Protein AF-A0A947BDN5-F1 (afdb_monomer_lite)

pLDDT: mean 90.93, std 9.56, range [41.34, 98.69]

Sequence (337 aa):
NVIVSQFQLAMLRLHNRVYGQLMGQDPDDATAVFAIDRDKFREAQRIVRWFYQWVVWNDFVKRLVKDAIWNDVLVKEDGQLVYRGRFYNWTYQPFIPVEFAVSAYRFGHSLIRPGYQVNLNTDAGLGFGVELPIFDPAAAGNQDLSGFRFFPSRHTVQWDWFFKMASSIEGTFPQPARRIDPKLSSAVQSIPEGPNAPNPLAVLNLLRSWRMEMPRGSDVAIAMGFAPLSIGDAHEDILWHYILKEASQMPAANAGRMLGNVGGTIVAEVFGGLLAGDPLGYVRNAADWSPGDEPVINALLPDGPENDSWEVADLIRASGAPVDNNDVERTIANGKN

Structure (mmCIF, N/CA/C/O backbone):
data_AF-A0A947BDN5-F1
#
_entry.id   AF-A0A947BDN5-F1
#
loop_
_atom_site.group_PDB
_atom_site.id
_atom_site.type_symbol
_atom_site.label_atom_id
_atom_site.label_alt_id
_atom_site.label_comp_id
_atom_site.label_asym_id
_atom_site.label_entity_id
_atom_site.label_seq_id
_atom_site.pdbx_PDB_ins_code
_atom_site.Cartn_x
_atom_site.Cartn_y
_atom_site.Cartn_z
_atom_site.occupancy
_atom_site.B_iso_or_equiv
_atom_site.auth_seq_id
_atom_site.auth_comp_id
_atom_site.auth_asym_id
_atom_site.auth_atom_id
_atom_site.pdbx_PDB_model_num
ATOM 1 N N . ASN A 1 1 ? 9.111 9.506 6.614 1.00 85.50 1 ASN A N 1
ATOM 2 C CA . ASN A 1 1 ? 8.352 10.736 6.295 1.00 85.50 1 ASN A CA 1
ATOM 3 C C . ASN A 1 1 ? 7.077 10.735 7.129 1.00 85.50 1 ASN A C 1
ATOM 5 O O . ASN A 1 1 ? 6.688 9.672 7.606 1.00 85.50 1 ASN A O 1
ATOM 9 N N . VAL A 1 2 ? 6.458 11.899 7.306 1.00 89.12 2 VAL A N 1
ATOM 10 C CA . VAL A 1 2 ? 5.272 12.091 8.155 1.00 89.12 2 VAL A CA 1
ATOM 11 C C . VAL A 1 2 ? 4.092 11.191 7.771 1.00 89.12 2 VAL A C 1
ATOM 13 O O . VAL A 1 2 ? 3.473 10.601 8.653 1.00 89.12 2 VAL A O 1
ATOM 16 N N . ILE A 1 3 ? 3.795 11.063 6.476 1.00 92.38 3 ILE A N 1
ATOM 17 C CA . ILE A 1 3 ? 2.621 10.324 5.984 1.00 92.38 3 ILE A CA 1
ATOM 18 C C . ILE A 1 3 ? 2.702 8.853 6.414 1.00 92.38 3 ILE A C 1
ATOM 20 O O . ILE A 1 3 ? 1.748 8.300 6.954 1.00 92.38 3 ILE A O 1
ATOM 24 N N . VAL A 1 4 ? 3.878 8.235 6.261 1.00 92.94 4 VAL A N 1
ATOM 25 C CA . VAL A 1 4 ? 4.112 6.850 6.700 1.00 92.94 4 VAL A CA 1
ATOM 26 C C . VAL A 1 4 ? 3.991 6.720 8.219 1.00 92.94 4 VAL A C 1
ATOM 28 O O . VAL A 1 4 ? 3.377 5.771 8.697 1.00 92.94 4 VAL A O 1
ATOM 31 N N . SER A 1 5 ? 4.538 7.666 8.989 1.00 91.81 5 SER A N 1
ATOM 32 C CA . SER A 1 5 ? 4.422 7.652 10.454 1.00 91.81 5 SER A CA 1
ATOM 33 C C . SER A 1 5 ? 2.966 7.723 10.921 1.00 91.81 5 SER A C 1
ATOM 35 O O . SER A 1 5 ? 2.589 7.000 11.840 1.00 91.81 5 SER A O 1
ATOM 37 N N . GLN A 1 6 ? 2.129 8.530 10.267 1.00 93.00 6 GLN A N 1
ATOM 38 C CA . GLN A 1 6 ? 0.709 8.618 10.609 1.00 93.00 6 GLN A CA 1
ATOM 39 C C . GLN A 1 6 ? -0.094 7.401 10.163 1.00 93.00 6 GLN A C 1
ATOM 41 O O . GLN A 1 6 ? -1.008 6.995 10.875 1.00 93.00 6 GLN A O 1
ATOM 46 N N . PHE A 1 7 ? 0.275 6.756 9.053 1.00 96.06 7 PHE A N 1
ATOM 47 C CA . PHE A 1 7 ? -0.311 5.461 8.704 1.00 96.06 7 PHE A CA 1
ATOM 48 C C . PHE A 1 7 ? -0.014 4.409 9.786 1.00 96.06 7 PHE A C 1
ATOM 50 O O . PHE A 1 7 ? -0.896 3.660 10.194 1.00 96.06 7 PHE A O 1
ATOM 57 N N . GLN A 1 8 ? 1.214 4.382 10.320 1.00 95.56 8 GLN A N 1
ATOM 58 C CA . GLN A 1 8 ? 1.565 3.494 11.437 1.00 95.56 8 GLN A CA 1
ATOM 59 C C . GLN A 1 8 ? 0.769 3.823 12.709 1.00 95.56 8 GLN A C 1
ATOM 61 O O . GLN A 1 8 ? 0.302 2.912 13.390 1.00 95.56 8 GLN A O 1
ATOM 66 N N . LEU A 1 9 ? 0.556 5.110 13.008 1.00 93.94 9 LEU A N 1
ATOM 67 C CA . LEU A 1 9 ? -0.323 5.522 14.104 1.00 93.94 9 LEU A CA 1
ATOM 68 C C . LEU A 1 9 ? -1.761 5.028 13.889 1.00 93.94 9 LEU A C 1
ATOM 70 O O . LEU A 1 9 ? -2.359 4.506 14.826 1.00 93.94 9 LEU A O 1
ATOM 74 N N . ALA A 1 10 ? -2.298 5.126 12.670 1.00 96.38 10 ALA A N 1
ATOM 75 C CA . ALA A 1 10 ? -3.616 4.588 12.334 1.00 96.38 10 ALA A CA 1
ATOM 76 C C . ALA A 1 10 ? -3.689 3.071 12.592 1.00 96.38 10 ALA A C 1
ATOM 78 O O . ALA A 1 10 ? -4.623 2.609 13.238 1.00 96.38 10 ALA A O 1
ATOM 79 N N . MET A 1 11 ? -2.668 2.291 12.219 1.00 97.88 11 MET A N 1
ATOM 80 C CA . MET A 1 11 ? -2.632 0.851 12.525 1.00 97.88 11 MET A CA 1
ATOM 81 C C . MET A 1 11 ? -2.675 0.560 14.036 1.00 97.88 11 MET A C 1
ATOM 83 O O . MET A 1 11 ? -3.392 -0.340 14.478 1.00 97.88 11 MET A O 1
ATOM 87 N N . LEU A 1 12 ? -1.940 1.332 14.844 1.00 95.81 12 LEU A N 1
ATOM 88 C CA . LEU A 1 12 ? -1.954 1.199 16.306 1.00 95.81 12 LEU A CA 1
ATOM 89 C C . LEU A 1 12 ? -3.314 1.581 16.900 1.00 95.81 12 LEU A C 1
ATOM 91 O O . LEU A 1 12 ? -3.829 0.883 17.776 1.00 95.81 12 LEU A O 1
ATOM 95 N N . ARG A 1 13 ? -3.916 2.670 16.411 1.00 95.06 13 ARG A N 1
ATOM 96 C CA . ARG A 1 13 ? -5.249 3.105 16.838 1.00 95.06 13 ARG A CA 1
ATOM 97 C C . ARG A 1 13 ? -6.301 2.065 16.480 1.00 95.06 13 ARG A C 1
ATOM 99 O O . ARG A 1 13 ? -7.087 1.710 17.348 1.00 95.06 13 ARG A O 1
ATOM 106 N N . LEU A 1 14 ? -6.270 1.516 15.265 1.00 97.62 14 LEU A N 1
ATOM 107 C CA . LEU A 1 14 ? -7.176 0.450 14.843 1.00 97.62 14 LEU A CA 1
ATOM 108 C C . LEU A 1 14 ? -7.102 -0.752 15.784 1.00 97.62 14 LEU A C 1
ATOM 110 O O . LEU A 1 14 ? -8.134 -1.210 16.267 1.00 97.62 14 LEU A O 1
ATOM 114 N N . HIS A 1 15 ? -5.892 -1.213 16.108 1.00 97.25 15 HIS A N 1
ATOM 115 C CA . HIS A 1 15 ? -5.714 -2.293 17.074 1.00 97.25 15 HIS A CA 1
ATOM 116 C C . HIS A 1 15 ? -6.344 -1.968 18.432 1.00 97.25 15 HIS A C 1
ATOM 118 O O . HIS A 1 15 ? -7.092 -2.782 18.971 1.00 97.25 15 HIS A O 1
ATOM 124 N N . ASN A 1 16 ? -6.083 -0.778 18.974 1.00 94.56 16 ASN A N 1
ATOM 125 C CA . ASN A 1 16 ? -6.630 -0.379 20.270 1.00 94.56 16 ASN A CA 1
ATOM 126 C C . ASN A 1 16 ? -8.156 -0.252 20.249 1.00 94.56 16 ASN A C 1
ATOM 128 O O . ASN A 1 16 ? -8.801 -0.661 21.210 1.00 94.56 16 ASN A O 1
ATOM 132 N N . ARG A 1 17 ? -8.737 0.255 19.157 1.00 95.56 17 ARG A N 1
ATOM 133 C CA . ARG A 1 17 ? -10.191 0.366 18.999 1.00 95.56 17 ARG A CA 1
ATOM 134 C C . ARG A 1 17 ? -10.853 -1.007 18.901 1.00 95.56 17 ARG A C 1
ATOM 136 O O . ARG A 1 17 ? -11.821 -1.258 19.611 1.00 95.56 17 ARG A O 1
ATOM 143 N N . VAL A 1 18 ? -10.305 -1.914 18.089 1.00 97.31 18 VAL A N 1
ATOM 144 C CA . VAL A 1 18 ? -10.784 -3.305 17.989 1.00 97.31 18 VAL A CA 1
ATOM 145 C C . VAL A 1 18 ? -10.686 -4.004 19.346 1.00 97.31 18 VAL A C 1
ATOM 147 O O . VAL A 1 18 ? -11.638 -4.637 19.793 1.00 97.31 18 VAL A O 1
ATOM 150 N N . TYR A 1 19 ? -9.560 -3.849 20.043 1.00 96.06 19 TYR A N 1
ATOM 151 C CA . TYR A 1 19 ? -9.370 -4.427 21.369 1.00 96.06 19 TYR A CA 1
ATOM 152 C C . TYR A 1 19 ? -10.334 -3.834 22.413 1.00 96.06 19 TYR A C 1
ATOM 154 O O . TYR A 1 19 ? -10.922 -4.586 23.187 1.00 96.06 19 TYR A O 1
ATOM 162 N N . GLY A 1 20 ? -10.564 -2.517 22.401 1.00 94.12 20 GLY A N 1
ATOM 163 C CA . GLY A 1 20 ? -11.549 -1.844 23.255 1.00 94.12 20 GLY A CA 1
ATOM 164 C C . GLY A 1 20 ? -12.971 -2.370 23.034 1.00 94.12 20 GLY A C 1
ATOM 165 O O . GLY A 1 20 ? -13.644 -2.733 23.998 1.00 94.12 20 GLY A O 1
ATOM 166 N N . GLN A 1 21 ? -13.376 -2.538 21.771 1.00 94.81 21 GLN A N 1
ATOM 167 C CA . GLN A 1 21 ? -14.655 -3.155 21.402 1.00 94.81 21 GLN A CA 1
ATOM 168 C C . GLN A 1 21 ? -14.774 -4.594 21.931 1.00 94.81 21 GLN A C 1
ATOM 170 O O . GLN A 1 21 ? -15.771 -4.944 22.560 1.00 94.81 21 GLN A O 1
ATOM 175 N N . LEU A 1 22 ? -13.730 -5.422 21.785 1.00 95.94 22 LEU A N 1
ATOM 176 C CA . LEU A 1 22 ? -13.698 -6.778 22.361 1.00 95.94 22 LEU A CA 1
ATOM 177 C C . LEU A 1 22 ? -13.783 -6.770 23.899 1.00 95.94 22 LEU A C 1
ATOM 179 O O . LEU A 1 22 ? -14.291 -7.713 24.514 1.00 95.94 22 LEU A O 1
ATOM 183 N N . MET A 1 23 ? -13.294 -5.713 24.548 1.00 94.31 23 MET A N 1
ATOM 184 C CA . MET A 1 23 ? -13.419 -5.494 25.992 1.00 94.31 23 MET A CA 1
ATOM 185 C C . MET A 1 23 ? -14.792 -4.944 26.415 1.00 94.31 23 MET A C 1
ATOM 187 O O . MET A 1 23 ? -15.031 -4.808 27.616 1.00 94.31 23 MET A O 1
ATOM 191 N N . GLY A 1 24 ? -15.698 -4.670 25.471 1.00 91.75 24 GLY A N 1
ATOM 192 C CA . GLY A 1 24 ? -16.999 -4.052 25.736 1.00 91.75 24 GLY A CA 1
ATOM 193 C C . GLY A 1 24 ? -16.881 -2.600 26.203 1.00 91.75 24 GLY A C 1
ATOM 194 O O . GLY A 1 24 ? -17.717 -2.143 26.977 1.00 91.75 24 GLY A O 1
ATOM 195 N N . GLN A 1 25 ? -15.808 -1.917 25.804 1.00 89.94 25 GLN A N 1
ATOM 196 C CA . GLN A 1 25 ? -15.533 -0.523 26.140 1.00 89.94 25 GLN A CA 1
ATOM 197 C C . GLN A 1 25 ? -15.785 0.376 24.934 1.00 89.94 25 GLN A C 1
ATOM 199 O O . GLN A 1 25 ? -15.672 -0.064 23.788 1.00 89.94 25 GLN A O 1
ATOM 204 N N . ASP A 1 26 ? -16.067 1.649 25.202 1.00 86.81 26 ASP A N 1
ATOM 205 C CA . ASP A 1 26 ? -16.039 2.672 24.164 1.00 86.81 26 ASP A CA 1
ATOM 206 C C . ASP A 1 26 ? -14.586 2.838 23.666 1.00 86.81 26 ASP A C 1
ATOM 208 O O . ASP A 1 26 ? -13.704 3.192 24.454 1.00 86.81 26 ASP A O 1
ATOM 212 N N . PRO A 1 27 ? -14.297 2.564 22.379 1.00 83.31 27 PRO A N 1
ATOM 213 C CA . PRO A 1 27 ? -12.950 2.666 21.826 1.00 83.31 27 PRO A CA 1
ATOM 214 C C . PRO A 1 27 ? -12.399 4.102 21.790 1.00 83.31 27 PRO A C 1
ATOM 216 O O . PRO A 1 27 ? -11.199 4.275 21.562 1.00 83.31 27 PRO A O 1
ATOM 219 N N . ASP A 1 28 ? -13.244 5.119 21.985 1.00 81.19 28 ASP A N 1
ATOM 220 C CA . ASP A 1 28 ? -12.865 6.533 22.016 1.00 81.19 28 ASP A CA 1
ATOM 221 C C . ASP A 1 28 ? -12.749 7.119 23.436 1.00 81.19 28 ASP A C 1
ATOM 223 O O . ASP A 1 28 ? -12.242 8.240 23.599 1.00 81.19 28 ASP A O 1
ATOM 227 N N . ASP A 1 29 ? -13.126 6.356 24.469 1.00 83.44 29 ASP A N 1
ATOM 228 C CA . ASP A 1 29 ? -12.996 6.763 25.868 1.00 83.44 29 ASP A CA 1
ATOM 229 C C . ASP A 1 29 ? -11.537 6.664 26.345 1.00 83.44 29 ASP A C 1
ATOM 231 O O . ASP A 1 29 ? -11.015 5.604 26.694 1.00 83.44 29 ASP A O 1
ATOM 235 N N . ALA A 1 30 ? -10.868 7.817 26.407 1.00 76.25 30 ALA A N 1
ATOM 236 C CA . ALA A 1 30 ? -9.492 7.930 26.891 1.00 76.25 30 ALA A CA 1
ATOM 237 C C . ALA A 1 30 ? -9.339 7.677 28.404 1.00 76.25 30 ALA A C 1
ATOM 239 O O . ALA A 1 30 ? -8.212 7.588 28.892 1.00 76.25 30 ALA A O 1
ATOM 240 N N . THR A 1 31 ? -10.444 7.596 29.149 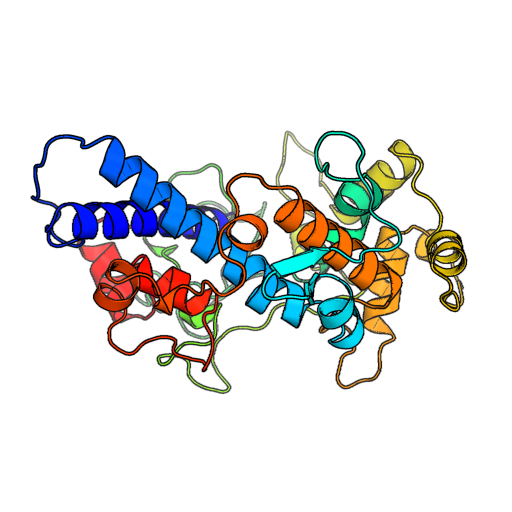1.00 80.94 31 THR A N 1
ATOM 241 C CA . THR A 1 31 ? -10.456 7.337 30.593 1.00 80.94 31 THR A CA 1
ATOM 242 C C . THR A 1 31 ? -10.698 5.870 30.931 1.00 80.94 31 THR A C 1
ATOM 244 O O . THR A 1 31 ? -10.557 5.490 32.095 1.00 80.94 31 THR A O 1
ATOM 247 N N . ALA A 1 32 ? -11.010 5.037 29.932 1.00 79.81 32 ALA A N 1
ATOM 248 C CA . ALA A 1 32 ? -11.270 3.622 30.125 1.00 79.81 32 ALA A CA 1
ATOM 249 C C . ALA A 1 32 ? -10.042 2.913 30.721 1.00 79.81 32 ALA A C 1
ATOM 251 O O . ALA A 1 32 ? -8.951 2.899 30.147 1.00 79.81 32 ALA A O 1
ATOM 252 N N . VAL A 1 33 ? -10.236 2.281 31.881 1.00 79.75 33 VAL A N 1
ATOM 253 C CA . VAL A 1 33 ? -9.222 1.458 32.546 1.00 79.75 33 VAL A CA 1
ATOM 254 C C . VAL A 1 33 ? -9.740 0.035 32.636 1.00 79.75 33 VAL A C 1
ATOM 256 O O . VAL A 1 33 ? -10.729 -0.245 33.309 1.00 79.75 33 VAL A O 1
ATOM 259 N N . PHE A 1 34 ? -9.037 -0.885 31.987 1.00 82.06 34 PHE A N 1
ATOM 260 C CA . PHE A 1 34 ? -9.335 -2.308 32.041 1.00 82.06 34 PHE A CA 1
ATOM 261 C C . PHE A 1 34 ? -8.040 -3.119 32.086 1.00 82.06 34 PHE A C 1
ATOM 263 O O . PHE A 1 34 ? -6.994 -2.700 31.586 1.00 82.06 34 PHE A O 1
ATOM 270 N N . ALA A 1 35 ? -8.098 -4.286 32.726 1.00 87.69 35 ALA A N 1
ATOM 271 C CA . ALA A 1 35 ? -6.961 -5.195 32.776 1.00 87.69 35 ALA A CA 1
ATOM 272 C C . ALA A 1 35 ? -6.662 -5.765 31.380 1.00 87.69 35 ALA A C 1
ATOM 274 O O . ALA A 1 35 ? -7.569 -5.959 30.571 1.00 87.69 35 ALA A O 1
ATOM 275 N N . ILE A 1 36 ? -5.387 -6.060 31.107 1.00 90.19 36 ILE A N 1
ATOM 276 C CA . ILE A 1 36 ? -4.999 -6.705 29.850 1.00 90.19 36 ILE A CA 1
ATOM 277 C C . ILE A 1 36 ? -5.546 -8.136 29.824 1.00 90.19 36 ILE A C 1
ATOM 279 O O . ILE A 1 36 ? -5.133 -8.980 30.620 1.00 90.19 36 ILE A O 1
ATOM 283 N N . ASP A 1 37 ? -6.417 -8.408 28.859 1.00 96.12 37 ASP A N 1
ATOM 284 C CA . ASP A 1 37 ? -6.885 -9.732 28.483 1.00 96.12 37 ASP A CA 1
ATOM 285 C C . ASP A 1 37 ? -6.072 -10.216 27.272 1.00 96.12 37 ASP A C 1
ATOM 287 O O . ASP A 1 37 ? -6.118 -9.646 26.178 1.00 96.12 37 ASP A O 1
ATOM 291 N N . ARG A 1 38 ? -5.276 -11.270 27.478 1.00 96.50 38 ARG A N 1
ATOM 292 C CA . ARG A 1 38 ? -4.358 -11.789 26.455 1.00 96.50 38 ARG A CA 1
ATOM 293 C C . ARG A 1 38 ? -5.080 -12.426 25.275 1.00 96.50 38 ARG A C 1
ATOM 295 O O . ARG A 1 38 ? -4.540 -12.385 24.169 1.00 96.50 38 ARG A O 1
ATOM 302 N N . ASP A 1 39 ? -6.246 -13.017 25.496 1.00 97.88 39 ASP A N 1
ATOM 303 C CA . ASP A 1 39 ? -6.972 -13.712 24.438 1.00 97.88 39 ASP A CA 1
ATOM 304 C C . ASP A 1 39 ? -7.660 -12.692 23.535 1.00 97.88 39 ASP A C 1
ATOM 306 O O . ASP A 1 39 ? -7.508 -12.749 22.316 1.00 97.88 39 ASP A O 1
ATOM 310 N N . LYS A 1 40 ? -8.266 -11.656 24.124 1.00 97.38 40 LYS A N 1
ATOM 311 C CA . LYS A 1 40 ? -8.815 -10.528 23.358 1.00 97.38 40 LYS A CA 1
ATOM 312 C C . LYS A 1 40 ? -7.740 -9.716 22.639 1.00 97.38 40 LYS A C 1
ATOM 314 O O . LYS A 1 40 ? -7.979 -9.243 21.533 1.00 97.38 40 LYS A O 1
ATOM 319 N N . PHE A 1 41 ? -6.543 -9.581 23.214 1.00 97.38 41 PHE A N 1
ATOM 320 C CA . PHE A 1 41 ? -5.420 -8.937 22.526 1.00 97.38 41 PHE A CA 1
ATOM 321 C C . PHE A 1 41 ? -4.995 -9.729 21.280 1.00 97.38 41 PHE A C 1
ATOM 323 O O . PHE A 1 41 ? -4.805 -9.158 20.208 1.00 97.38 41 PHE A O 1
ATOM 330 N N . ARG A 1 42 ? -4.861 -11.059 21.396 1.00 98.06 42 ARG A N 1
ATOM 331 C CA . ARG A 1 42 ? -4.535 -11.931 20.253 1.00 98.06 42 ARG A CA 1
ATOM 332 C C . ARG A 1 42 ? -5.621 -11.898 19.188 1.00 98.06 42 ARG A C 1
ATOM 334 O O . ARG A 1 42 ? -5.300 -11.912 18.003 1.00 98.06 42 ARG A O 1
ATOM 341 N N . GLU A 1 43 ? -6.876 -11.822 19.609 1.00 98.38 43 GLU A N 1
ATOM 342 C CA . GLU A 1 43 ? -8.001 -11.712 18.694 1.00 98.38 43 GLU A CA 1
ATOM 343 C C . GLU A 1 43 ? -8.006 -10.370 17.954 1.00 98.38 43 GLU A C 1
ATOM 345 O O . GLU A 1 43 ? -8.099 -10.347 16.729 1.00 98.38 43 GLU A O 1
ATOM 350 N N . ALA A 1 44 ? -7.761 -9.256 18.652 1.00 98.31 44 ALA A N 1
ATOM 351 C CA . ALA A 1 44 ? -7.556 -7.960 18.006 1.00 98.31 44 ALA A CA 1
ATOM 352 C C . ALA A 1 44 ? -6.398 -8.012 16.995 1.00 98.31 44 ALA A C 1
ATOM 354 O O . ALA A 1 44 ? -6.527 -7.530 15.869 1.00 98.31 44 ALA A O 1
ATOM 355 N N . GLN A 1 45 ? -5.284 -8.659 17.351 1.00 98.12 45 GLN A N 1
ATOM 356 C CA . GLN A 1 45 ? -4.158 -8.856 16.439 1.00 98.12 45 GLN A CA 1
ATOM 357 C C . GLN A 1 45 ? -4.544 -9.677 15.195 1.00 98.12 45 GLN A C 1
ATOM 359 O O . GLN A 1 45 ? -4.102 -9.332 14.096 1.00 98.12 45 GLN A O 1
ATOM 364 N N . ARG A 1 46 ? -5.341 -10.747 15.342 1.00 98.44 46 ARG A N 1
ATOM 365 C CA . ARG A 1 46 ? -5.846 -11.555 14.218 1.00 98.44 46 ARG A CA 1
ATOM 366 C C . ARG A 1 46 ? -6.684 -10.693 13.277 1.00 98.44 46 ARG A C 1
ATOM 368 O O . ARG A 1 46 ? -6.368 -10.626 12.093 1.00 98.44 46 ARG A O 1
ATOM 375 N N . ILE A 1 47 ? -7.687 -10.002 13.817 1.00 98.69 47 ILE A N 1
ATOM 376 C CA . ILE A 1 47 ? -8.635 -9.173 13.059 1.00 98.69 47 ILE A CA 1
ATOM 377 C C . ILE A 1 47 ? -7.902 -8.081 12.279 1.00 98.69 47 ILE A C 1
ATOM 379 O O . ILE A 1 47 ? -8.064 -7.957 11.067 1.00 98.69 47 ILE A O 1
ATOM 383 N N . VAL A 1 48 ? -7.025 -7.328 12.949 1.00 98.56 48 VAL A N 1
ATOM 384 C CA . VAL A 1 48 ? -6.264 -6.236 12.321 1.00 98.56 48 VAL A CA 1
ATOM 385 C C . VAL A 1 48 ? -5.320 -6.764 11.243 1.00 98.56 48 VAL A C 1
ATOM 387 O O . VAL A 1 48 ? -5.198 -6.154 10.180 1.00 98.56 48 VAL A O 1
ATOM 390 N N . ARG A 1 49 ? -4.657 -7.906 11.481 1.00 98.44 49 ARG A N 1
ATOM 391 C CA . ARG A 1 49 ? -3.795 -8.543 10.476 1.00 98.44 49 ARG A CA 1
ATOM 392 C C . ARG A 1 49 ? -4.599 -8.947 9.249 1.00 98.44 49 ARG A C 1
ATOM 394 O O . ARG A 1 49 ? -4.160 -8.664 8.141 1.00 98.44 49 ARG A O 1
ATOM 401 N N . TRP A 1 50 ? -5.738 -9.605 9.440 1.00 98.69 50 TRP A N 1
ATOM 402 C CA . TRP A 1 50 ? -6.567 -10.080 8.336 1.00 98.69 50 TRP A CA 1
ATOM 403 C C . TRP A 1 50 ? -7.150 -8.917 7.541 1.00 98.69 50 TRP A C 1
ATOM 405 O O . TRP A 1 50 ? -7.075 -8.942 6.317 1.00 98.69 50 TRP A O 1
ATOM 415 N N . PHE A 1 51 ? -7.598 -7.847 8.204 1.00 98.69 51 PHE A N 1
ATOM 416 C CA . PHE A 1 51 ? -8.054 -6.641 7.514 1.00 98.69 51 PHE A CA 1
ATOM 417 C C . PHE A 1 51 ? -6.917 -6.008 6.695 1.00 98.69 51 PHE A C 1
ATOM 419 O O . PHE A 1 51 ? -7.089 -5.722 5.512 1.00 98.69 51 PHE A O 1
ATOM 426 N N . TYR A 1 52 ? -5.713 -5.886 7.265 1.00 98.62 52 TYR A N 1
ATOM 427 C CA . TYR A 1 52 ? -4.550 -5.388 6.526 1.00 98.62 52 TYR A CA 1
ATOM 428 C C . TYR A 1 52 ? -4.190 -6.274 5.319 1.00 98.62 52 TYR A C 1
ATOM 430 O O . TYR A 1 52 ? -3.972 -5.777 4.218 1.00 98.62 52 TYR A O 1
ATOM 438 N N . GLN A 1 53 ? -4.163 -7.595 5.497 1.00 98.44 53 GLN A N 1
ATOM 439 C CA . GLN A 1 53 ? -3.903 -8.553 4.418 1.00 98.44 53 GLN A CA 1
ATOM 440 C C . GLN A 1 53 ? -4.971 -8.494 3.320 1.00 98.44 53 GLN A C 1
ATOM 442 O O . GLN A 1 53 ? -4.645 -8.591 2.135 1.00 98.44 53 GLN A O 1
ATOM 447 N N . TRP A 1 54 ? -6.235 -8.313 3.704 1.00 98.44 54 TRP A N 1
ATOM 448 C CA . TRP A 1 54 ? -7.347 -8.156 2.779 1.00 98.44 54 TRP A CA 1
ATOM 449 C C . TRP A 1 54 ? -7.174 -6.916 1.914 1.00 98.44 54 TRP A C 1
ATOM 451 O O . TRP A 1 54 ? -7.209 -7.045 0.693 1.00 98.44 54 TRP A O 1
ATOM 461 N N . VAL A 1 55 ? -6.922 -5.742 2.505 1.00 98.38 55 VAL A N 1
ATOM 462 C CA . VAL A 1 55 ? -6.730 -4.510 1.718 1.00 98.38 55 VAL A CA 1
ATOM 463 C C . VAL A 1 55 ? -5.445 -4.561 0.887 1.00 98.38 55 VAL A C 1
ATOM 465 O O . VAL A 1 55 ? -5.408 -4.043 -0.225 1.00 98.38 55 VAL A O 1
ATOM 468 N N . VAL A 1 56 ? -4.394 -5.252 1.344 1.00 98.44 56 VAL A N 1
ATOM 469 C CA . VAL A 1 56 ? -3.194 -5.474 0.521 1.00 98.44 56 VAL A CA 1
ATOM 470 C C . VAL A 1 56 ? -3.545 -6.225 -0.766 1.00 98.44 56 VAL A C 1
ATOM 472 O O . VAL A 1 56 ? -3.119 -5.811 -1.841 1.00 98.44 56 VAL A O 1
ATOM 475 N N . TRP A 1 57 ? -4.328 -7.302 -0.690 1.00 98.31 57 TRP A N 1
ATOM 476 C CA . TRP A 1 57 ? -4.647 -8.111 -1.869 1.00 98.31 57 TRP A CA 1
ATOM 477 C C . TRP A 1 57 ? -5.785 -7.542 -2.722 1.00 98.31 57 TRP A C 1
ATOM 479 O O . TRP A 1 57 ? -5.648 -7.415 -3.941 1.00 98.31 57 TRP A O 1
ATOM 489 N N . ASN A 1 58 ? -6.909 -7.221 -2.082 1.00 97.56 58 ASN A N 1
ATOM 490 C CA . ASN A 1 58 ? -8.176 -6.904 -2.738 1.00 97.56 58 ASN A CA 1
ATOM 491 C C . ASN A 1 58 ? -8.314 -5.427 -3.120 1.00 97.56 58 ASN A C 1
ATOM 493 O O . ASN A 1 58 ? -9.144 -5.112 -3.969 1.00 97.56 58 ASN A O 1
ATOM 497 N N . ASP A 1 59 ? -7.490 -4.546 -2.548 1.00 97.81 59 ASP A N 1
ATOM 498 C CA . ASP A 1 59 ? -7.467 -3.117 -2.869 1.00 97.81 59 ASP A CA 1
ATOM 499 C C . ASP A 1 59 ? -6.130 -2.728 -3.530 1.00 97.81 59 ASP A C 1
ATOM 501 O O . ASP A 1 59 ? -6.079 -2.414 -4.721 1.00 97.81 59 ASP A O 1
ATOM 505 N N . PHE A 1 60 ? -5.007 -2.846 -2.817 1.00 97.69 60 PHE A N 1
ATOM 506 C CA . PHE A 1 60 ? -3.704 -2.379 -3.303 1.00 97.69 60 PHE A CA 1
ATOM 507 C C . PHE A 1 60 ? -3.163 -3.173 -4.505 1.00 97.69 60 PHE A C 1
ATOM 509 O O . PHE A 1 60 ? -2.921 -2.589 -5.564 1.00 97.69 60 PHE A O 1
ATOM 516 N N . VAL A 1 61 ? -2.973 -4.493 -4.383 1.00 98.38 61 VAL A N 1
ATOM 517 C CA . VAL A 1 61 ? -2.432 -5.316 -5.483 1.00 98.38 61 VAL A CA 1
ATOM 518 C C . VAL A 1 61 ? -3.394 -5.325 -6.669 1.00 98.38 61 VAL A C 1
ATOM 520 O O . VAL A 1 61 ? -2.946 -5.150 -7.802 1.00 98.38 61 VAL A O 1
ATOM 523 N N . LYS A 1 62 ? -4.703 -5.447 -6.419 1.00 97.50 62 LYS A N 1
ATOM 524 C CA . LYS A 1 62 ? -5.739 -5.436 -7.461 1.00 97.50 62 LYS A CA 1
ATOM 525 C C . LYS A 1 62 ? -5.703 -4.174 -8.331 1.00 97.50 62 LYS A C 1
ATOM 527 O O . LYS A 1 62 ? -5.858 -4.272 -9.541 1.00 97.50 62 LYS A O 1
ATOM 532 N N . ARG A 1 63 ? -5.432 -2.996 -7.755 1.00 95.81 63 ARG A N 1
ATOM 533 C CA . ARG A 1 63 ? -5.263 -1.747 -8.530 1.00 95.81 63 ARG A CA 1
ATOM 534 C C . ARG A 1 63 ? -3.952 -1.674 -9.309 1.00 95.81 63 ARG A C 1
ATOM 536 O O . ARG A 1 63 ? -3.863 -0.935 -10.288 1.00 95.81 63 ARG A O 1
ATOM 543 N N . LEU A 1 64 ? -2.920 -2.378 -8.852 1.00 97.06 64 LEU A N 1
ATOM 544 C CA . LEU A 1 64 ? -1.568 -2.278 -9.397 1.00 97.06 64 LEU A CA 1
ATOM 545 C C . LEU A 1 64 ? -1.283 -3.229 -10.549 1.00 97.06 64 LEU A C 1
ATOM 547 O O . LEU A 1 64 ? -0.290 -3.020 -11.242 1.00 97.06 64 LEU A O 1
ATOM 551 N N . VAL A 1 65 ? -2.084 -4.269 -10.755 1.00 97.88 65 VAL A N 1
ATOM 552 C CA . VAL A 1 65 ? -1.819 -5.292 -11.774 1.00 97.88 65 VAL A CA 1
ATOM 553 C C . VAL A 1 65 ? -3.037 -5.497 -12.666 1.00 97.88 65 VAL A C 1
ATOM 555 O O . VAL A 1 65 ? -4.128 -5.019 -12.380 1.00 97.88 65 VAL A O 1
ATOM 558 N N . LYS A 1 66 ? -2.855 -6.200 -13.785 1.00 97.00 66 LYS A N 1
ATOM 559 C CA . LYS A 1 66 ? -3.970 -6.559 -14.669 1.00 97.00 66 LYS A CA 1
ATOM 560 C C . LYS A 1 66 ? -4.888 -7.565 -13.977 1.00 97.00 66 LYS A C 1
ATOM 562 O O . LYS A 1 66 ? -4.383 -8.521 -13.393 1.00 97.00 66 LYS A O 1
ATOM 567 N N . ASP A 1 67 ? -6.198 -7.438 -14.183 1.00 96.94 67 ASP A N 1
ATOM 568 C CA . ASP A 1 67 ? -7.194 -8.377 -13.642 1.00 96.94 67 ASP A CA 1
ATOM 569 C C . ASP A 1 67 ? -6.873 -9.836 -13.975 1.00 96.94 67 ASP A C 1
ATOM 571 O O . ASP A 1 67 ? -7.004 -10.701 -13.120 1.00 96.94 67 ASP A O 1
ATOM 575 N N . ALA A 1 68 ? -6.393 -10.119 -15.191 1.00 96.25 68 ALA A N 1
ATOM 576 C CA . ALA A 1 68 ? -5.984 -11.469 -15.581 1.00 96.25 68 ALA A CA 1
ATOM 577 C C . ALA A 1 68 ? -4.868 -12.031 -14.680 1.00 96.25 68 ALA A C 1
ATOM 579 O O . ALA A 1 68 ? -4.937 -13.179 -14.272 1.00 96.25 68 ALA A O 1
ATOM 580 N N . ILE A 1 69 ? -3.873 -11.212 -14.313 1.00 97.62 69 ILE A N 1
ATOM 581 C CA . ILE A 1 69 ? -2.797 -11.635 -13.404 1.00 97.62 69 ILE A CA 1
ATOM 582 C C . ILE A 1 69 ? -3.357 -11.828 -11.992 1.00 97.62 69 ILE A C 1
ATOM 584 O O . ILE A 1 69 ? -3.083 -12.840 -11.361 1.00 97.62 69 ILE A O 1
ATOM 588 N N . TRP A 1 70 ? -4.149 -10.875 -11.491 1.00 98.19 70 TRP A N 1
ATOM 589 C CA . TRP A 1 70 ? -4.719 -10.953 -10.142 1.00 98.19 70 TRP A CA 1
ATOM 590 C C . TRP A 1 70 ? -5.619 -12.188 -9.965 1.00 98.19 70 TRP A C 1
ATOM 592 O O . TRP A 1 70 ? -5.449 -12.929 -8.998 1.00 98.19 70 TRP A O 1
ATOM 602 N N . ASN A 1 71 ? -6.502 -12.446 -10.936 1.00 97.12 71 ASN A N 1
ATOM 603 C CA . ASN A 1 71 ? -7.408 -13.596 -10.947 1.00 97.12 71 ASN A CA 1
ATOM 604 C C . ASN A 1 71 ? -6.673 -14.938 -11.067 1.00 97.12 71 ASN A C 1
ATOM 606 O O . ASN A 1 71 ? -7.191 -15.934 -10.579 1.00 97.12 71 ASN A O 1
ATOM 610 N N . ASP A 1 72 ? -5.501 -14.983 -11.708 1.00 96.31 72 ASP A N 1
ATOM 611 C CA . ASP A 1 72 ? -4.748 -16.227 -11.906 1.00 96.31 72 ASP A CA 1
ATOM 612 C C . ASP A 1 72 ? -3.888 -16.609 -10.691 1.00 96.31 72 ASP A C 1
ATOM 614 O O . ASP A 1 72 ? -3.546 -17.778 -10.534 1.00 96.31 72 ASP A O 1
ATOM 618 N N . VAL A 1 73 ? -3.504 -15.652 -9.838 1.00 97.75 73 VAL A N 1
ATOM 619 C CA . VAL A 1 73 ? -2.528 -15.891 -8.758 1.00 97.75 73 VAL A CA 1
ATOM 620 C C . VAL A 1 73 ? -3.151 -16.520 -7.511 1.00 97.75 73 VAL A C 1
ATOM 622 O O . VAL A 1 73 ? -2.565 -17.449 -6.953 1.00 97.75 73 VAL A O 1
ATOM 625 N N . LEU A 1 74 ? -4.302 -16.020 -7.056 1.00 96.44 74 LEU A N 1
ATOM 626 C CA . LEU A 1 74 ? -5.065 -16.600 -5.947 1.00 96.44 74 LEU A CA 1
ATOM 627 C C . LEU A 1 74 ? -6.454 -16.980 -6.457 1.00 96.44 74 LEU A C 1
ATOM 629 O O . LEU A 1 74 ? -7.288 -16.113 -6.709 1.00 96.44 74 LEU A O 1
ATOM 633 N N . VAL A 1 75 ? -6.690 -18.283 -6.605 1.00 95.50 75 VAL A N 1
ATOM 634 C CA . VAL A 1 75 ? -7.913 -18.839 -7.196 1.00 95.50 75 VAL A CA 1
ATOM 635 C C . VAL A 1 75 ? -8.714 -19.564 -6.131 1.00 95.50 75 VAL A C 1
ATOM 637 O O . VAL A 1 75 ? -8.157 -20.291 -5.315 1.00 95.50 75 VAL A O 1
ATOM 640 N N . LYS A 1 76 ? -10.037 -19.400 -6.149 1.00 93.50 76 LYS A N 1
ATOM 641 C CA . LYS A 1 76 ? -10.921 -20.170 -5.276 1.00 93.50 76 LYS A CA 1
ATOM 642 C C . LYS A 1 76 ? -11.190 -21.557 -5.874 1.00 93.50 76 LYS A C 1
ATOM 644 O O . LYS A 1 76 ? -11.808 -21.662 -6.931 1.00 93.50 76 LYS A O 1
ATOM 649 N N . GLU A 1 77 ? -10.763 -22.608 -5.183 1.00 94.06 77 GLU A N 1
ATOM 650 C CA . GLU A 1 77 ? -10.947 -24.021 -5.543 1.00 94.06 77 GLU A CA 1
ATOM 651 C C . GLU A 1 77 ? -11.507 -24.779 -4.343 1.00 94.06 77 GLU A C 1
ATOM 65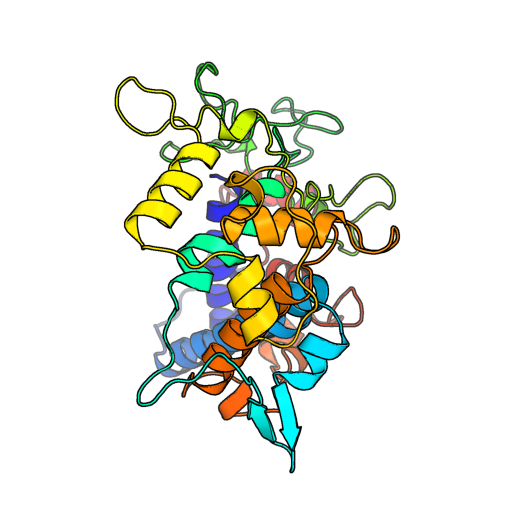3 O O . GLU A 1 77 ? -10.961 -24.682 -3.248 1.00 94.06 77 GLU A O 1
ATOM 658 N N . ASP A 1 78 ? -12.618 -25.498 -4.520 1.00 90.38 78 ASP A N 1
ATOM 659 C CA . ASP A 1 78 ? -13.272 -26.273 -3.452 1.00 90.38 78 ASP A CA 1
ATOM 660 C C . ASP A 1 78 ? -13.495 -25.482 -2.142 1.00 90.38 78 ASP A C 1
ATOM 662 O O . ASP A 1 78 ? -13.410 -26.011 -1.035 1.00 90.38 78 ASP A O 1
ATOM 666 N N . GLY A 1 79 ? -13.779 -24.179 -2.264 1.00 88.50 79 GLY A N 1
ATOM 667 C CA . GLY A 1 79 ? -13.997 -23.285 -1.121 1.00 88.50 79 GLY A CA 1
ATOM 668 C C . GLY A 1 79 ? -12.721 -22.774 -0.441 1.00 88.50 79 GLY A C 1
ATOM 669 O O . GLY A 1 79 ? -12.822 -22.109 0.583 1.00 88.50 79 GLY A O 1
ATOM 670 N N . GLN A 1 80 ? -11.538 -23.050 -0.991 1.00 91.88 80 GLN A N 1
ATOM 671 C CA . GLN A 1 80 ? -10.240 -22.598 -0.487 1.00 91.88 80 GLN A CA 1
ATOM 672 C C . GLN A 1 80 ? -9.569 -21.649 -1.481 1.00 91.88 80 GLN A C 1
ATOM 674 O O . GLN A 1 80 ? -9.713 -21.815 -2.689 1.00 91.88 80 GLN A O 1
ATOM 679 N N . LEU A 1 81 ? -8.807 -20.671 -0.990 1.00 94.75 81 LEU A N 1
ATOM 680 C CA . LEU A 1 81 ? -7.944 -19.853 -1.841 1.00 94.75 81 LEU A CA 1
ATOM 681 C C . LEU A 1 81 ? -6.617 -20.585 -2.060 1.00 94.75 81 LEU A C 1
ATOM 683 O O . LEU A 1 81 ? -5.838 -20.792 -1.130 1.00 94.75 81 LEU A O 1
ATOM 687 N N . VAL A 1 82 ? -6.365 -20.970 -3.304 1.00 95.69 82 VAL A N 1
ATOM 688 C CA . VAL A 1 82 ? -5.181 -21.706 -3.737 1.00 95.69 82 VAL A CA 1
ATOM 689 C C . VAL A 1 82 ? -4.259 -20.775 -4.509 1.00 95.69 82 VAL A C 1
ATOM 691 O O . VAL A 1 82 ? -4.672 -20.053 -5.417 1.00 95.69 82 VAL A O 1
ATOM 694 N N . TYR A 1 83 ? -2.980 -20.809 -4.145 1.00 97.19 83 TYR A N 1
ATOM 695 C CA . TYR A 1 83 ? -1.933 -20.097 -4.859 1.00 97.19 83 TYR A CA 1
ATOM 696 C C . TYR A 1 83 ? -1.520 -20.840 -6.129 1.00 97.19 83 TYR A C 1
ATOM 698 O O . TYR A 1 83 ? -1.124 -22.004 -6.068 1.00 97.19 83 TYR A O 1
ATOM 706 N N . ARG A 1 84 ? -1.578 -20.148 -7.269 1.00 96.19 84 ARG A N 1
ATOM 707 C CA . ARG A 1 84 ? -1.240 -20.671 -8.603 1.00 96.19 84 ARG A CA 1
ATOM 708 C C . ARG A 1 84 ? -0.148 -19.861 -9.311 1.00 96.19 84 ARG A C 1
ATOM 710 O O . ARG A 1 84 ? -0.083 -19.833 -10.541 1.00 96.19 84 ARG A O 1
ATOM 717 N N . GLY A 1 85 ? 0.722 -19.197 -8.551 1.00 94.44 85 GLY A N 1
ATOM 718 C CA . GLY A 1 85 ? 1.878 -18.527 -9.144 1.00 94.44 85 GLY A CA 1
ATOM 719 C C . GLY A 1 85 ? 2.797 -19.509 -9.871 1.00 94.44 85 GLY A C 1
ATOM 720 O O . GLY A 1 85 ? 2.938 -20.670 -9.484 1.00 94.44 85 GLY A O 1
ATOM 721 N N . ARG A 1 86 ? 3.391 -19.047 -10.971 1.00 95.81 86 ARG A N 1
ATOM 722 C CA . ARG A 1 86 ? 4.203 -19.874 -11.873 1.00 95.81 86 ARG A CA 1
ATOM 723 C C . ARG A 1 86 ? 5.695 -19.701 -11.632 1.00 95.81 86 ARG A C 1
ATOM 725 O O . ARG A 1 86 ? 6.462 -20.630 -11.875 1.00 95.81 86 ARG A O 1
ATOM 732 N N . PHE A 1 87 ? 6.108 -18.524 -11.175 1.00 96.75 87 PHE A N 1
ATOM 733 C CA . PHE A 1 87 ? 7.508 -18.115 -11.102 1.00 96.75 87 PHE A CA 1
ATOM 734 C C . PHE A 1 87 ? 7.996 -17.973 -9.662 1.00 96.75 87 PHE A C 1
ATOM 736 O O . PHE A 1 87 ? 9.153 -18.285 -9.379 1.00 96.75 87 PHE A O 1
ATOM 743 N N . TYR A 1 88 ? 7.133 -17.550 -8.739 1.00 97.44 88 TYR A N 1
ATOM 744 C CA . TYR A 1 88 ? 7.455 -17.515 -7.316 1.00 97.44 88 TYR A CA 1
ATOM 745 C C . TYR A 1 88 ? 7.052 -18.820 -6.623 1.00 97.44 88 TYR A C 1
ATOM 747 O O . TYR A 1 88 ? 5.884 -19.181 -6.563 1.00 97.44 88 TYR A O 1
ATOM 755 N N . ASN A 1 89 ? 8.039 -19.522 -6.069 1.00 95.12 89 ASN A N 1
ATOM 756 C CA . ASN A 1 89 ? 7.848 -20.772 -5.341 1.00 95.12 89 ASN A CA 1
ATOM 757 C C . ASN A 1 89 ? 8.739 -20.796 -4.096 1.00 95.12 89 ASN A C 1
ATOM 759 O O . ASN A 1 89 ? 9.838 -20.241 -4.099 1.00 95.12 89 ASN A O 1
ATOM 763 N N . TRP A 1 90 ? 8.295 -21.483 -3.044 1.00 95.25 90 TRP A N 1
ATOM 764 C CA . TRP A 1 90 ? 9.077 -21.700 -1.827 1.00 95.25 90 TRP A CA 1
ATOM 765 C C . TRP A 1 90 ? 8.964 -23.150 -1.351 1.00 95.25 90 TRP A C 1
ATOM 767 O O . TRP A 1 90 ? 7.937 -23.796 -1.529 1.00 95.25 90 TRP A O 1
ATOM 777 N N . THR A 1 91 ? 10.024 -23.661 -0.718 1.00 91.62 91 THR A N 1
ATOM 778 C CA . THR A 1 91 ? 10.046 -25.039 -0.189 1.00 91.62 91 THR A CA 1
ATOM 779 C C . THR A 1 91 ? 9.619 -25.113 1.275 1.00 91.62 91 THR A C 1
ATOM 781 O O . THR A 1 91 ? 8.899 -26.027 1.660 1.00 91.62 91 THR A O 1
ATOM 784 N N . TYR A 1 92 ? 10.080 -24.171 2.105 1.00 89.38 92 TYR A N 1
ATOM 785 C CA . TYR A 1 92 ? 9.890 -24.224 3.562 1.00 89.38 92 TYR A CA 1
ATOM 786 C C . TYR A 1 92 ? 8.985 -23.104 4.067 1.00 89.38 92 TYR A C 1
ATOM 788 O O . TYR A 1 92 ? 7.950 -23.359 4.672 1.00 89.38 92 TYR A O 1
ATOM 796 N N . GLN A 1 93 ? 9.373 -21.860 3.800 1.00 94.12 93 GLN A N 1
ATOM 797 C CA . GLN A 1 93 ? 8.627 -20.666 4.176 1.00 94.12 93 GLN A CA 1
ATOM 798 C C . GLN A 1 93 ? 8.687 -19.659 3.028 1.00 94.12 93 GLN A C 1
ATOM 800 O O . GLN A 1 93 ? 9.721 -19.596 2.348 1.00 94.12 93 GLN A O 1
ATOM 805 N N . PRO A 1 94 ? 7.616 -18.883 2.802 1.00 96.06 94 PRO A N 1
ATOM 806 C CA . PRO A 1 94 ? 7.646 -17.835 1.802 1.00 96.06 94 PRO A CA 1
ATOM 807 C C . PRO A 1 94 ? 8.696 -16.786 2.198 1.00 96.06 94 PRO A C 1
ATOM 809 O O . PRO A 1 94 ? 8.948 -16.521 3.375 1.00 96.06 94 PRO A O 1
ATOM 812 N N . PHE A 1 95 ? 9.353 -16.214 1.198 1.00 97.06 95 PHE A N 1
ATOM 813 C CA . PHE A 1 95 ? 10.446 -15.258 1.355 1.00 97.06 95 PHE A CA 1
ATOM 814 C C . PHE A 1 95 ? 10.277 -14.078 0.396 1.00 97.06 95 PHE A C 1
ATOM 816 O O . PHE A 1 95 ? 9.495 -14.138 -0.549 1.00 97.06 95 PHE A O 1
ATOM 823 N N . ILE A 1 96 ? 11.026 -13.002 0.611 1.00 97.69 96 ILE A N 1
ATOM 824 C CA . ILE A 1 96 ? 11.049 -11.871 -0.319 1.00 97.69 96 ILE A CA 1
ATOM 825 C C . ILE A 1 96 ? 12.189 -12.079 -1.330 1.00 97.69 96 ILE A C 1
ATOM 827 O O . ILE A 1 96 ? 13.351 -12.028 -0.917 1.00 97.69 96 ILE A O 1
ATOM 831 N N . PRO A 1 97 ? 11.906 -12.307 -2.629 1.00 97.00 97 PRO A N 1
ATOM 832 C CA . PRO A 1 97 ? 12.947 -12.485 -3.638 1.00 97.00 97 PRO A CA 1
ATOM 833 C C . PRO A 1 97 ? 13.618 -11.153 -3.998 1.00 97.00 97 PRO A C 1
ATOM 835 O O . PRO A 1 97 ? 13.050 -10.069 -3.810 1.00 97.00 97 PRO A O 1
ATOM 838 N N . VAL A 1 98 ? 14.840 -11.218 -4.531 1.00 96.81 98 VAL A N 1
ATOM 839 C CA . VAL A 1 98 ? 15.625 -10.017 -4.863 1.00 96.81 98 VAL A CA 1
ATOM 840 C C . VAL A 1 98 ? 15.002 -9.230 -6.017 1.00 96.81 98 VAL A C 1
ATOM 842 O O . VAL A 1 98 ? 14.963 -8.005 -5.956 1.00 96.81 98 VAL A O 1
ATOM 845 N N . GLU A 1 99 ? 14.399 -9.904 -6.995 1.00 97.69 99 GLU A N 1
ATOM 846 C CA . GLU A 1 99 ? 13.628 -9.321 -8.100 1.00 97.69 99 GLU A CA 1
ATOM 847 C C . GLU A 1 99 ? 12.501 -8.431 -7.591 1.00 97.69 99 GLU A C 1
ATOM 849 O O . GLU A 1 99 ? 12.271 -7.344 -8.123 1.00 97.69 99 GLU A O 1
ATOM 854 N N . PHE A 1 100 ? 11.849 -8.845 -6.507 1.00 98.19 100 PHE A N 1
ATOM 855 C CA . PHE A 1 100 ? 10.831 -8.046 -5.846 1.00 98.19 100 PHE A CA 1
ATOM 856 C C . PHE A 1 100 ? 11.448 -6.883 -5.060 1.00 98.19 100 PHE A C 1
ATOM 858 O O . PHE A 1 100 ? 11.110 -5.728 -5.312 1.00 98.19 100 PHE A O 1
ATOM 865 N N . ALA A 1 101 ? 12.375 -7.157 -4.134 1.00 96.19 101 ALA A N 1
ATOM 866 C CA . ALA A 1 101 ? 12.890 -6.153 -3.193 1.00 96.19 101 ALA A CA 1
ATOM 867 C C . ALA A 1 101 ? 13.781 -5.074 -3.837 1.00 96.19 101 ALA A C 1
ATOM 869 O O . ALA A 1 101 ? 13.854 -3.927 -3.374 1.00 96.19 101 ALA A O 1
ATOM 870 N N . VAL A 1 102 ? 14.528 -5.450 -4.873 1.00 95.19 102 VAL A N 1
ATOM 871 C CA . VAL A 1 102 ? 15.534 -4.601 -5.523 1.00 95.19 102 VAL A CA 1
ATOM 872 C C . VAL A 1 102 ? 14.976 -3.932 -6.769 1.00 95.19 102 VAL A C 1
ATOM 874 O O . VAL A 1 102 ? 15.412 -2.828 -7.093 1.00 95.19 102 VAL A O 1
ATOM 877 N N . SER A 1 103 ? 14.005 -4.551 -7.444 1.00 96.00 103 SER A N 1
ATOM 878 C CA . SER A 1 103 ? 13.489 -4.044 -8.714 1.00 96.00 103 SER A CA 1
ATOM 879 C C . SER A 1 103 ? 11.990 -3.791 -8.684 1.00 96.00 103 SER A C 1
ATOM 881 O O . SER A 1 103 ? 11.591 -2.631 -8.596 1.00 96.00 103 SER A O 1
ATOM 883 N N . ALA A 1 104 ? 11.155 -4.828 -8.732 1.00 97.56 104 ALA A N 1
ATOM 884 C CA . ALA A 1 104 ? 9.729 -4.664 -8.989 1.00 97.56 104 ALA A CA 1
ATOM 885 C C . ALA A 1 104 ? 9.057 -3.760 -7.953 1.00 97.56 104 ALA A C 1
ATOM 887 O O . ALA A 1 104 ? 8.501 -2.734 -8.323 1.00 97.56 104 ALA A O 1
ATOM 888 N N . TYR A 1 105 ? 9.213 -4.034 -6.657 1.00 97.38 105 TYR A N 1
ATOM 889 C CA . TYR A 1 105 ? 8.548 -3.276 -5.592 1.00 97.38 105 TYR A CA 1
ATOM 890 C C . TYR A 1 105 ? 9.135 -1.872 -5.351 1.00 97.38 105 TYR A C 1
ATOM 892 O O . TYR A 1 105 ? 8.652 -1.116 -4.510 1.00 97.38 105 TYR A O 1
ATOM 900 N N . ARG A 1 106 ? 10.153 -1.474 -6.128 1.00 95.94 106 ARG A N 1
ATOM 901 C CA . ARG A 1 106 ? 10.677 -0.100 -6.160 1.00 95.94 106 ARG A CA 1
ATOM 902 C C . ARG A 1 106 ? 9.995 0.783 -7.202 1.00 95.94 106 ARG A C 1
ATOM 904 O O . ARG A 1 106 ? 10.409 1.932 -7.370 1.00 95.94 106 ARG A O 1
ATOM 911 N N . PHE A 1 107 ? 8.943 0.296 -7.871 1.00 95.62 107 PHE A N 1
ATOM 912 C CA . PHE A 1 107 ? 8.090 1.140 -8.716 1.00 95.62 107 PHE A CA 1
ATOM 913 C C . PHE A 1 107 ? 7.534 2.339 -7.929 1.00 95.62 107 PHE A C 1
ATOM 915 O O . PHE A 1 107 ? 7.363 3.418 -8.485 1.00 95.62 107 PHE A O 1
ATOM 922 N N . GLY A 1 108 ? 7.327 2.188 -6.613 1.00 93.81 108 GLY A N 1
ATOM 923 C CA . GLY A 1 108 ? 6.799 3.241 -5.745 1.00 93.81 108 GLY A CA 1
ATOM 924 C C . GLY A 1 108 ? 7.620 4.534 -5.749 1.00 93.81 108 GLY A C 1
ATOM 925 O O . GLY A 1 108 ? 7.078 5.599 -5.475 1.00 93.81 108 GLY A O 1
ATOM 926 N N . HIS A 1 109 ? 8.901 4.485 -6.126 1.00 93.12 109 HIS A N 1
ATOM 927 C CA . HIS A 1 109 ? 9.728 5.685 -6.243 1.00 93.12 109 HIS A CA 1
ATOM 928 C C . HIS A 1 109 ? 9.260 6.646 -7.347 1.00 93.12 109 HIS A C 1
ATOM 930 O O . HIS A 1 109 ? 9.446 7.853 -7.200 1.00 93.12 109 HIS A O 1
ATOM 936 N N . SER A 1 110 ? 8.631 6.148 -8.418 1.00 94.94 110 SER A N 1
ATOM 937 C CA . SER A 1 110 ? 8.082 7.007 -9.478 1.00 94.94 110 SER A CA 1
ATOM 938 C C . SER A 1 110 ? 6.745 7.640 -9.090 1.00 94.94 110 SER A C 1
ATOM 940 O O . SER A 1 110 ? 6.372 8.666 -9.646 1.00 94.94 110 SER A O 1
ATOM 942 N N . LEU A 1 111 ? 6.040 7.068 -8.106 1.00 95.44 111 LEU A N 1
ATOM 943 C CA . LEU A 1 111 ? 4.746 7.559 -7.620 1.00 95.44 111 LEU A CA 1
ATOM 944 C C . LEU A 1 111 ? 4.867 8.819 -6.746 1.00 95.44 111 LEU A C 1
ATOM 946 O O . LEU A 1 111 ? 3.880 9.534 -6.545 1.00 95.44 111 LEU A O 1
ATOM 950 N N . ILE A 1 112 ? 6.066 9.092 -6.223 1.00 92.81 112 ILE A N 1
ATOM 951 C CA . ILE A 1 112 ? 6.325 10.163 -5.258 1.00 92.81 112 ILE A CA 1
ATOM 952 C C . ILE A 1 112 ? 6.096 11.539 -5.897 1.00 92.81 112 ILE A C 1
ATOM 954 O O . ILE A 1 112 ? 6.609 11.851 -6.973 1.00 92.81 112 ILE A O 1
ATOM 958 N N . ARG A 1 113 ? 5.353 12.400 -5.198 1.00 92.38 113 ARG A N 1
ATOM 959 C CA . ARG A 1 113 ? 5.165 13.813 -5.550 1.00 92.38 113 ARG A CA 1
ATOM 960 C C . ARG A 1 113 ? 6.248 14.675 -4.889 1.00 92.38 113 ARG A C 1
ATOM 962 O O . ARG A 1 113 ? 6.790 14.279 -3.861 1.00 92.38 113 ARG A O 1
ATOM 969 N N . PRO A 1 114 ? 6.581 15.849 -5.453 1.00 89.75 114 PRO A N 1
ATOM 970 C CA . PRO A 1 114 ? 7.491 16.784 -4.795 1.00 89.75 114 PRO A CA 1
ATOM 971 C C . PRO A 1 114 ? 6.911 17.363 -3.496 1.00 89.75 114 PRO A C 1
ATOM 973 O O . PRO A 1 114 ? 7.676 17.656 -2.583 1.00 89.75 114 PRO A O 1
ATOM 976 N N . GLY A 1 115 ? 5.584 17.461 -3.388 1.00 91.38 115 GLY A N 1
ATOM 977 C CA . GLY A 1 115 ? 4.877 17.892 -2.190 1.00 91.38 115 GLY A CA 1
ATOM 978 C C . GLY A 1 115 ? 3.458 17.326 -2.104 1.00 91.38 115 GLY A C 1
ATOM 979 O O . GLY A 1 115 ? 2.950 16.715 -3.054 1.00 91.38 115 GLY A O 1
ATOM 980 N N . TYR A 1 116 ? 2.858 17.477 -0.924 1.00 92.38 116 TYR A N 1
ATOM 981 C CA . TYR A 1 116 ? 1.541 16.949 -0.571 1.00 92.38 116 TYR A CA 1
ATOM 982 C C . TYR A 1 116 ? 0.760 17.988 0.238 1.00 92.38 116 TYR A C 1
ATOM 984 O O . TYR A 1 116 ? 1.320 18.637 1.121 1.00 92.38 116 TYR A O 1
ATOM 992 N N . GLN A 1 117 ? -0.535 18.117 -0.035 1.00 91.81 117 GLN A N 1
ATOM 993 C CA . GLN A 1 117 ? -1.466 18.806 0.854 1.00 91.81 117 GLN A CA 1
ATOM 994 C C . GLN A 1 117 ? -1.817 17.843 1.991 1.00 91.81 117 GLN A C 1
ATOM 996 O O . GLN A 1 117 ? -2.085 16.668 1.742 1.00 91.81 117 GLN A O 1
ATOM 1001 N N . VAL A 1 118 ? -1.732 18.313 3.238 1.00 90.19 118 VAL A N 1
ATOM 1002 C CA . VAL A 1 118 ? -1.880 17.440 4.417 1.00 90.19 118 VAL A CA 1
ATOM 1003 C C . VAL A 1 118 ? -3.148 17.692 5.220 1.00 90.19 118 VAL A C 1
ATOM 1005 O O . VAL A 1 118 ? -3.649 16.742 5.797 1.00 90.19 118 VAL A O 1
ATOM 1008 N N . ASN A 1 119 ? -3.659 18.924 5.277 1.00 88.88 119 ASN A N 1
ATOM 1009 C CA . ASN A 1 119 ? -4.934 19.289 5.907 1.00 88.88 119 ASN A CA 1
ATOM 1010 C C . ASN A 1 119 ? -5.315 20.738 5.536 1.00 88.88 119 ASN A C 1
ATOM 1012 O O . ASN A 1 119 ? -4.549 21.435 4.863 1.00 88.88 119 ASN A O 1
ATOM 1016 N N . LEU A 1 120 ? -6.479 21.189 6.012 1.00 85.31 120 LEU A N 1
ATOM 1017 C CA . LEU A 1 120 ? -7.032 22.530 5.787 1.00 85.31 120 LEU A CA 1
ATOM 1018 C C . LEU A 1 120 ? -6.780 23.546 6.919 1.00 85.31 120 LEU A C 1
ATOM 1020 O O . LEU A 1 120 ? -7.466 24.562 6.986 1.00 85.31 120 LEU A O 1
ATOM 1024 N N . ASN A 1 121 ? -5.788 23.337 7.790 1.00 81.31 121 ASN A N 1
ATOM 1025 C CA . ASN A 1 121 ? -5.528 24.243 8.911 1.00 81.31 121 ASN A CA 1
ATOM 1026 C C . ASN A 1 121 ? -4.931 25.591 8.446 1.00 81.31 121 ASN A C 1
ATOM 1028 O O . ASN A 1 121 ? -3.708 25.772 8.389 1.00 81.31 121 ASN A O 1
ATOM 1032 N N . THR A 1 122 ? -5.806 26.554 8.142 1.00 77.81 122 THR A N 1
ATOM 1033 C CA . THR A 1 122 ? -5.435 27.898 7.673 1.00 77.81 122 THR A CA 1
ATOM 1034 C C . THR A 1 122 ? -4.652 28.700 8.705 1.00 77.81 122 THR A C 1
ATOM 1036 O O . THR A 1 122 ? -3.781 29.482 8.323 1.00 77.81 122 THR A O 1
ATOM 1039 N N . ASP A 1 123 ? -4.879 28.465 9.999 1.00 74.62 123 ASP A N 1
ATOM 1040 C CA . ASP A 1 123 ? -4.138 29.128 11.082 1.00 74.62 123 ASP A CA 1
ATOM 1041 C C . ASP A 1 123 ? -2.658 28.720 11.091 1.00 74.62 123 ASP A C 1
ATOM 1043 O O . ASP A 1 123 ? -1.783 29.488 11.494 1.00 74.62 123 ASP A O 1
ATOM 1047 N N . ALA A 1 124 ? -2.358 27.518 10.592 1.00 74.44 124 ALA A N 1
ATOM 1048 C CA . ALA A 1 124 ? -1.003 27.022 10.391 1.00 74.44 124 ALA A CA 1
ATOM 1049 C C . ALA A 1 124 ? -0.426 27.341 8.997 1.00 74.44 124 ALA A C 1
ATOM 1051 O O . ALA A 1 124 ? 0.654 26.844 8.659 1.00 74.44 124 ALA A O 1
ATOM 1052 N N . GLY A 1 125 ? -1.126 28.149 8.193 1.00 77.12 125 GLY A N 1
ATOM 1053 C CA . GLY A 1 125 ? -0.739 28.488 6.823 1.00 77.12 125 GLY A CA 1
ATOM 1054 C C . GLY A 1 125 ? -0.921 27.344 5.823 1.00 77.12 125 GLY A C 1
ATOM 1055 O O . GLY A 1 125 ? -0.278 27.361 4.776 1.00 77.12 125 GLY A O 1
ATOM 1056 N N . LEU A 1 126 ? -1.750 26.347 6.145 1.00 84.12 126 LEU A N 1
ATOM 1057 C CA . LEU A 1 126 ? -2.121 25.249 5.249 1.00 84.12 126 LEU A CA 1
ATOM 1058 C C . LEU A 1 126 ? -3.469 25.536 4.579 1.00 84.12 126 LEU A C 1
ATOM 1060 O O . LEU A 1 126 ? -4.184 26.460 4.957 1.00 84.12 126 LEU A O 1
ATOM 1064 N N . GLY A 1 127 ? -3.815 24.764 3.554 1.00 76.81 127 GLY A N 1
ATOM 1065 C CA . GLY A 1 127 ? -5.066 24.943 2.826 1.00 76.81 127 GLY A CA 1
ATOM 1066 C C . GLY A 1 127 ? -5.000 24.424 1.397 1.00 76.81 127 GLY A C 1
ATOM 1067 O O . GLY A 1 127 ? -3.994 23.858 0.962 1.00 76.81 127 GLY A O 1
ATOM 1068 N N . PHE A 1 128 ? -6.078 24.661 0.648 1.00 82.75 128 PHE A N 1
ATOM 1069 C CA . PHE A 1 128 ? -6.140 24.317 -0.770 1.00 82.75 128 PHE A CA 1
ATOM 1070 C C . PHE A 1 128 ? -5.022 25.004 -1.563 1.00 82.75 128 PHE A C 1
ATOM 1072 O O . PHE A 1 128 ? -4.831 26.216 -1.495 1.00 82.75 128 PHE A O 1
ATOM 1079 N N . GLY A 1 129 ? -4.295 24.210 -2.343 1.00 83.94 129 GLY A N 1
ATOM 1080 C CA . GLY A 1 129 ? -3.163 24.648 -3.155 1.00 83.94 129 GLY A CA 1
ATOM 1081 C C . GLY A 1 129 ? -1.843 24.784 -2.391 1.00 83.94 129 GLY A C 1
ATOM 1082 O O . GLY A 1 129 ? -0.831 25.092 -3.020 1.00 83.94 129 GLY A O 1
ATOM 1083 N N . VAL A 1 130 ? -1.816 24.535 -1.077 1.00 87.44 130 VAL A N 1
ATOM 1084 C CA . VAL A 1 130 ? -0.595 24.632 -0.264 1.00 87.44 130 VAL A CA 1
ATOM 1085 C C . VAL A 1 130 ? 0.012 23.245 -0.057 1.00 87.44 130 VAL A C 1
ATOM 1087 O O . VAL A 1 130 ? -0.376 22.496 0.838 1.00 87.44 130 VAL A O 1
ATOM 1090 N N . GLU A 1 131 ? 0.988 22.894 -0.894 1.00 89.19 131 GLU A N 1
ATOM 1091 C CA . GLU A 1 131 ? 1.739 21.643 -0.759 1.00 89.19 131 GLU A CA 1
ATOM 1092 C C . GLU A 1 131 ? 2.936 21.807 0.186 1.00 89.19 131 GLU A C 1
ATOM 1094 O O . GLU A 1 131 ? 3.775 22.690 0.006 1.00 89.19 131 GLU A O 1
ATOM 1099 N N . LEU A 1 132 ? 3.063 20.895 1.151 1.00 88.81 132 LEU A N 1
ATOM 1100 C CA . LEU A 1 132 ? 4.291 20.729 1.919 1.00 88.81 132 LEU A CA 1
ATOM 1101 C C . LEU A 1 132 ? 5.264 19.836 1.139 1.00 88.81 132 LEU A C 1
ATOM 1103 O O . LEU A 1 132 ? 4.869 18.733 0.739 1.00 88.81 132 LEU A O 1
ATOM 1107 N N . PRO A 1 133 ? 6.524 20.257 0.928 1.00 89.25 133 PRO A N 1
ATOM 1108 C CA . PRO A 1 133 ? 7.528 19.426 0.273 1.00 89.25 133 PRO A CA 1
ATOM 1109 C C . PRO A 1 133 ? 7.697 18.077 0.979 1.00 89.25 133 PRO A C 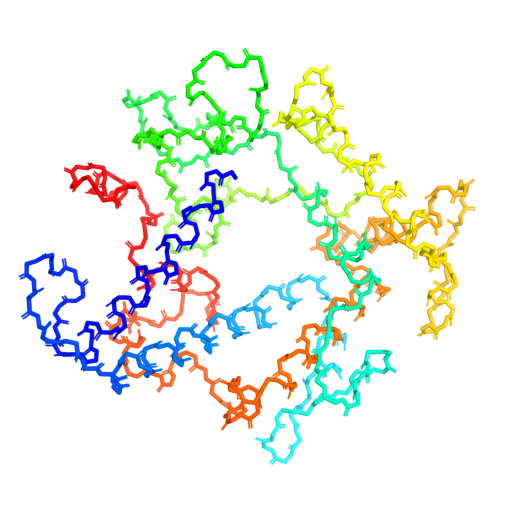1
ATOM 1111 O O . PRO A 1 133 ? 7.682 18.007 2.206 1.00 89.25 133 PRO A O 1
ATOM 1114 N N . ILE A 1 134 ? 7.889 16.986 0.230 1.00 88.25 134 ILE A N 1
ATOM 1115 C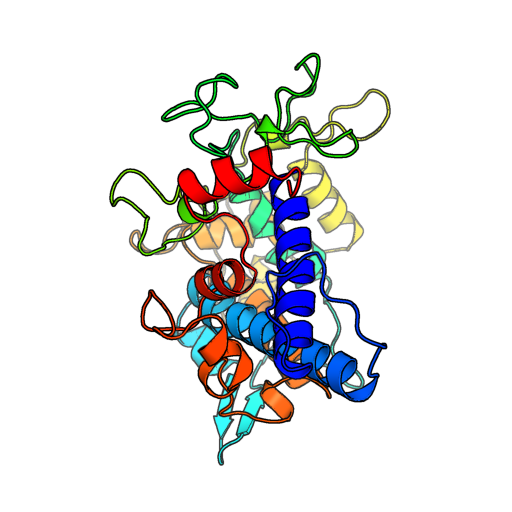 CA . ILE A 1 134 ? 8.138 15.667 0.841 1.00 88.25 134 ILE A CA 1
ATOM 1116 C C . ILE A 1 134 ? 9.508 15.612 1.528 1.00 88.25 134 ILE A C 1
ATOM 1118 O O . ILE A 1 134 ? 9.636 15.057 2.620 1.00 88.25 134 ILE A O 1
ATOM 1122 N N . PHE A 1 135 ? 10.503 16.220 0.882 1.00 83.94 135 PHE A N 1
ATOM 1123 C CA . PHE A 1 135 ? 11.868 16.388 1.353 1.00 83.94 135 PHE A CA 1
ATOM 1124 C C . PHE A 1 135 ? 12.359 17.754 0.886 1.00 83.94 135 PHE A C 1
ATOM 1126 O O . PHE A 1 135 ? 12.333 18.030 -0.315 1.00 83.94 135 PHE A O 1
ATOM 1133 N N . ASP A 1 136 ? 12.823 18.579 1.815 1.00 77.81 136 ASP A N 1
ATOM 1134 C CA . ASP A 1 136 ? 13.507 19.824 1.488 1.00 77.81 136 ASP A CA 1
ATOM 1135 C C . ASP A 1 136 ? 14.735 20.002 2.396 1.00 77.81 136 ASP A C 1
ATOM 1137 O O . ASP A 1 136 ? 14.594 20.365 3.564 1.00 77.81 136 ASP A O 1
ATOM 1141 N N . PRO A 1 137 ? 15.956 19.741 1.888 1.00 64.81 137 PRO A N 1
ATOM 1142 C CA . PRO A 1 137 ? 17.178 19.914 2.667 1.00 64.81 137 PRO A CA 1
ATOM 1143 C C . PRO A 1 137 ? 17.528 21.388 2.929 1.00 64.81 137 PRO A C 1
ATOM 1145 O O . PRO A 1 137 ? 18.357 21.659 3.795 1.00 64.81 137 PRO A O 1
ATOM 1148 N N . ALA A 1 138 ? 16.950 22.330 2.175 1.00 65.25 138 ALA A N 1
ATOM 1149 C CA . ALA A 1 138 ? 17.190 23.765 2.320 1.00 65.25 138 ALA A CA 1
ATOM 1150 C C . ALA A 1 138 ? 16.162 24.447 3.239 1.00 65.25 138 ALA A C 1
ATOM 1152 O O . ALA A 1 138 ? 16.399 25.570 3.693 1.00 65.25 138 ALA A O 1
ATOM 1153 N N . ALA A 1 139 ? 15.044 23.781 3.538 1.00 61.75 139 ALA A N 1
ATOM 1154 C CA . ALA A 1 139 ? 14.031 24.293 4.445 1.00 61.75 139 ALA A CA 1
ATOM 1155 C C . ALA A 1 139 ? 14.580 24.414 5.877 1.00 61.75 139 ALA A C 1
ATOM 1157 O O . ALA A 1 139 ? 14.874 23.429 6.557 1.00 61.75 139 ALA A O 1
ATOM 1158 N N . ALA A 1 140 ? 14.680 25.650 6.371 1.00 54.66 140 ALA A N 1
ATOM 1159 C CA . ALA A 1 140 ? 14.926 25.908 7.782 1.00 54.66 140 ALA A CA 1
ATOM 1160 C C . ALA A 1 140 ? 13.666 25.570 8.601 1.00 54.66 140 ALA A C 1
ATOM 1162 O O . ALA A 1 140 ? 12.597 26.149 8.406 1.00 54.66 140 ALA A O 1
ATOM 1163 N N . GLY A 1 141 ? 13.794 24.655 9.562 1.00 57.47 141 GLY A N 1
ATOM 1164 C CA . GLY A 1 141 ? 12.697 24.282 10.452 1.00 57.47 141 GLY A CA 1
ATOM 1165 C C . GLY A 1 141 ? 11.638 23.390 9.793 1.00 57.47 141 GLY A C 1
ATOM 1166 O O . GLY A 1 141 ? 11.812 22.883 8.696 1.00 57.47 141 GLY A O 1
ATOM 1167 N N . ASN A 1 142 ? 10.537 23.173 10.514 1.00 62.97 142 ASN A N 1
ATOM 1168 C CA . ASN A 1 142 ? 9.477 22.175 10.297 1.00 62.97 142 ASN A CA 1
ATOM 1169 C C . ASN A 1 142 ? 8.731 22.206 8.933 1.00 62.97 142 ASN A C 1
ATOM 1171 O O . ASN A 1 142 ? 7.590 21.779 8.876 1.00 62.97 142 ASN A O 1
ATOM 1175 N N . GLN A 1 143 ? 9.245 22.798 7.858 1.00 74.94 143 GLN A N 1
ATOM 1176 C CA . GLN A 1 143 ? 8.477 23.187 6.664 1.00 74.94 143 GLN A CA 1
ATOM 1177 C C . GLN A 1 143 ? 8.290 22.098 5.590 1.00 74.94 143 GLN A C 1
ATOM 1179 O O . GLN A 1 143 ? 7.552 22.340 4.643 1.00 74.94 143 GLN A O 1
ATOM 1184 N N . ASP A 1 144 ? 8.868 20.908 5.747 1.00 84.31 144 ASP A N 1
ATOM 1185 C CA . ASP A 1 144 ? 8.665 19.761 4.846 1.00 84.31 144 ASP A CA 1
ATOM 1186 C C . ASP A 1 144 ? 8.027 18.553 5.572 1.00 84.31 144 ASP A C 1
ATOM 1188 O O . ASP A 1 144 ? 7.614 18.644 6.727 1.00 84.31 144 ASP A O 1
ATOM 1192 N N . LEU A 1 145 ? 7.921 17.397 4.916 1.00 87.62 145 LEU A N 1
ATOM 1193 C CA . LEU A 1 145 ? 7.352 16.159 5.478 1.00 87.62 145 LEU A CA 1
ATOM 1194 C C . LEU A 1 145 ? 8.420 15.123 5.858 1.00 87.62 145 LEU A C 1
ATOM 1196 O O . LEU A 1 145 ? 8.115 13.934 6.056 1.00 87.62 145 LEU A O 1
ATOM 1200 N N . SER A 1 146 ? 9.676 15.557 5.982 1.00 83.75 146 SER A N 1
ATOM 1201 C CA . SER A 1 146 ? 10.767 14.712 6.459 1.00 83.75 146 SER A CA 1
ATOM 1202 C C . SER A 1 146 ? 10.549 14.255 7.912 1.00 83.75 146 SER A C 1
ATOM 1204 O O . SER A 1 146 ? 9.777 14.830 8.684 1.00 83.75 146 SER A O 1
ATOM 1206 N N . GLY A 1 147 ? 11.156 13.112 8.248 1.00 79.50 147 GLY A N 1
ATOM 1207 C CA . GLY A 1 147 ? 11.042 12.488 9.571 1.00 79.50 147 GLY A CA 1
ATOM 1208 C C . GLY A 1 147 ? 12.137 12.936 10.544 1.00 79.50 147 GLY A C 1
ATOM 1209 O O . GLY A 1 147 ? 12.767 13.968 10.352 1.00 79.50 147 GLY A O 1
ATOM 1210 N N . PHE A 1 148 ? 12.382 12.112 11.571 1.00 76.75 148 PHE A N 1
ATOM 1211 C CA . PHE A 1 148 ? 13.503 12.251 12.519 1.00 76.75 148 PHE A CA 1
ATOM 1212 C C . PHE A 1 148 ? 13.561 13.584 13.290 1.00 76.75 148 PHE A C 1
ATOM 1214 O O . PHE A 1 148 ? 14.629 14.047 13.681 1.00 76.75 148 PHE A O 1
ATOM 1221 N N . ARG A 1 149 ? 12.396 14.182 13.554 1.00 76.31 149 ARG A N 1
ATOM 1222 C CA . ARG A 1 149 ? 12.230 15.391 14.370 1.00 76.31 149 ARG A CA 1
ATOM 1223 C C . ARG A 1 149 ? 10.931 15.334 15.167 1.00 76.31 149 ARG A C 1
ATOM 1225 O O . ARG A 1 149 ? 10.090 14.472 14.913 1.00 76.31 149 ARG A O 1
ATOM 1232 N N . PHE A 1 150 ? 10.762 16.267 16.104 1.00 77.19 150 PHE A N 1
ATOM 1233 C CA . PHE A 1 150 ? 9.502 16.432 16.829 1.00 77.19 150 PHE A CA 1
ATOM 1234 C C . PHE A 1 150 ? 8.348 16.704 15.858 1.00 77.19 150 PHE A C 1
ATOM 1236 O O . PHE A 1 150 ? 8.505 17.500 14.931 1.00 77.19 150 PHE A O 1
ATOM 1243 N N . PHE A 1 151 ? 7.205 16.050 16.078 1.00 76.56 151 PHE A N 1
ATOM 1244 C CA . PHE A 1 151 ? 6.045 16.141 15.201 1.00 76.56 151 PHE A CA 1
ATOM 1245 C C . PHE A 1 151 ? 5.325 17.488 15.374 1.00 76.56 151 PHE A C 1
ATOM 1247 O O . PHE A 1 151 ? 4.751 17.751 16.431 1.00 76.56 151 PHE A O 1
ATOM 1254 N N . PRO A 1 152 ? 5.333 18.373 14.367 1.00 76.44 152 PRO A N 1
ATOM 1255 C CA . PRO A 1 152 ? 4.675 19.668 14.489 1.00 76.44 152 PRO A CA 1
ATOM 1256 C C . PRO A 1 152 ? 3.171 19.483 14.279 1.00 76.44 152 PRO A C 1
ATOM 1258 O O . PRO A 1 152 ? 2.783 18.903 13.268 1.00 76.44 152 PRO A O 1
ATOM 1261 N N . SER A 1 153 ? 2.338 20.017 15.176 1.00 70.12 153 SER A N 1
ATOM 1262 C CA . SER A 1 153 ? 0.869 19.841 15.181 1.00 70.12 153 SER A CA 1
ATOM 1263 C C . SER A 1 153 ? 0.187 20.120 13.838 1.00 70.12 153 SER A C 1
ATOM 1265 O O . SER A 1 153 ? -0.764 19.435 13.461 1.00 70.12 153 SER A O 1
ATOM 1267 N N . ARG A 1 154 ? 0.731 21.063 13.062 1.00 73.38 154 ARG A N 1
ATOM 1268 C CA . ARG A 1 154 ? 0.269 21.380 11.705 1.00 73.38 154 ARG A CA 1
ATOM 1269 C C . ARG A 1 154 ? 0.372 20.235 10.693 1.00 73.38 154 ARG A C 1
ATOM 1271 O O . ARG A 1 154 ? -0.251 20.315 9.648 1.00 73.38 154 ARG A O 1
ATOM 1278 N N . HIS A 1 155 ? 1.139 19.181 10.957 1.00 83.69 155 HIS A N 1
ATOM 1279 C CA . HIS A 1 155 ? 1.354 18.092 9.998 1.00 83.69 155 HIS A CA 1
ATOM 1280 C C . HIS A 1 155 ? 0.357 16.943 10.104 1.00 83.69 155 HIS A C 1
ATOM 1282 O O . HIS A 1 155 ? 0.539 15.946 9.410 1.00 83.69 155 HIS A O 1
ATOM 1288 N N . THR A 1 156 ? -0.665 17.050 10.955 1.00 89.00 156 THR A N 1
ATOM 1289 C CA . THR A 1 156 ? -1.748 16.056 11.054 1.00 89.00 156 THR A CA 1
ATOM 1290 C C . THR A 1 156 ? -2.329 15.781 9.663 1.00 89.00 156 THR A C 1
ATOM 1292 O O . THR A 1 156 ? -2.680 16.717 8.955 1.00 89.00 156 THR A O 1
ATOM 1295 N N . VAL A 1 157 ? -2.369 14.523 9.233 1.00 92.50 157 VAL A N 1
ATOM 1296 C CA . VAL A 1 157 ? -2.832 14.135 7.895 1.00 92.50 157 VAL A CA 1
ATOM 1297 C C . VAL A 1 157 ? -4.341 13.966 7.928 1.00 92.50 157 VAL A C 1
ATOM 1299 O O . VAL A 1 157 ? -4.851 13.150 8.684 1.00 92.50 157 VAL A O 1
ATOM 1302 N N . GLN A 1 158 ? -5.028 14.709 7.074 1.00 93.81 158 GLN A N 1
ATOM 1303 C CA . GLN A 1 158 ? -6.422 14.518 6.715 1.00 93.81 158 GLN A CA 1
ATOM 1304 C C . GLN A 1 158 ? -6.489 13.461 5.601 1.00 93.81 158 GLN A C 1
ATOM 1306 O O . GLN A 1 158 ? -5.956 13.666 4.507 1.00 93.81 158 GLN A O 1
ATOM 1311 N N . TRP A 1 159 ? -7.059 12.291 5.887 1.00 95.12 159 TRP A N 1
ATOM 1312 C CA . TRP A 1 159 ? -6.890 11.118 5.021 1.00 95.12 159 TRP A CA 1
ATOM 1313 C C . TRP A 1 159 ? -7.723 11.116 3.736 1.00 95.12 159 TRP A C 1
ATOM 1315 O O . TRP A 1 159 ? -7.320 10.444 2.780 1.00 95.12 159 TRP A O 1
ATOM 1325 N N . ASP A 1 160 ? -8.805 11.893 3.653 1.00 93.19 160 ASP A N 1
ATOM 1326 C CA . ASP A 1 160 ? -9.580 12.044 2.411 1.00 93.19 160 ASP A CA 1
ATOM 1327 C C . ASP A 1 160 ? -8.789 12.739 1.283 1.00 93.19 160 ASP A C 1
ATOM 1329 O O . ASP A 1 160 ? -9.100 12.583 0.100 1.00 93.19 160 ASP A O 1
ATOM 1333 N N . TRP A 1 161 ? -7.676 13.406 1.610 1.00 92.75 161 TRP A N 1
ATOM 1334 C CA . TRP A 1 161 ? -6.705 13.882 0.626 1.00 92.75 161 TRP A CA 1
ATOM 1335 C C . TRP A 1 161 ? -5.953 12.745 -0.064 1.00 92.75 161 TRP A C 1
ATOM 1337 O O . TRP A 1 161 ? -5.456 12.931 -1.170 1.00 92.75 161 TRP A O 1
ATOM 1347 N N . PHE A 1 162 ? -5.842 11.571 0.552 1.00 93.81 162 PHE A N 1
ATOM 1348 C CA . PHE A 1 162 ? -5.016 10.466 0.057 1.00 93.81 162 PHE A CA 1
ATOM 1349 C C . PHE A 1 162 ? -5.844 9.309 -0.493 1.00 93.81 162 PHE A C 1
ATOM 1351 O O . PHE A 1 162 ? -5.418 8.660 -1.450 1.00 93.81 162 PHE A O 1
ATOM 1358 N N . PHE A 1 163 ? -7.024 9.073 0.075 1.00 94.38 163 PHE A N 1
ATOM 1359 C CA . PHE A 1 163 ? -7.931 8.009 -0.335 1.00 94.38 163 PHE A CA 1
ATOM 1360 C C . PHE A 1 163 ? -9.307 8.573 -0.663 1.00 94.38 163 PHE A C 1
ATOM 1362 O O . PHE A 1 163 ? -9.727 9.578 -0.100 1.00 94.38 163 PHE A O 1
ATOM 1369 N N . LYS A 1 164 ? -10.013 7.914 -1.584 1.00 93.31 164 LYS A N 1
ATOM 1370 C CA . LYS A 1 164 ? -11.388 8.280 -1.912 1.00 93.31 164 LYS A CA 1
ATOM 1371 C C . LYS A 1 164 ? -12.292 7.858 -0.753 1.00 93.31 164 LYS A C 1
ATOM 1373 O O . LYS A 1 164 ? -12.377 6.671 -0.459 1.00 93.31 164 LYS A O 1
ATOM 1378 N N . MET A 1 165 ? -12.942 8.826 -0.126 1.00 93.50 165 MET A N 1
ATOM 1379 C CA . MET A 1 165 ? -13.851 8.659 1.009 1.00 93.50 165 MET A CA 1
ATOM 1380 C C . MET A 1 165 ? -15.146 9.437 0.743 1.00 93.50 165 MET A C 1
ATOM 1382 O O . MET A 1 165 ? -15.199 10.248 -0.183 1.00 93.50 165 MET A O 1
ATOM 1386 N N . ALA A 1 166 ? -16.190 9.242 1.547 1.00 91.56 166 ALA A N 1
ATOM 1387 C CA . ALA A 1 166 ? -17.455 9.970 1.386 1.00 91.56 166 ALA A CA 1
ATOM 1388 C C . ALA A 1 166 ? -17.300 11.496 1.537 1.00 91.56 166 ALA A C 1
ATOM 1390 O O . ALA A 1 166 ? -18.052 12.256 0.927 1.00 91.56 166 ALA A O 1
ATOM 1391 N N . SER A 1 167 ? -16.306 11.955 2.307 1.00 91.06 167 SER A N 1
ATOM 1392 C CA . SER A 1 167 ? -15.955 13.376 2.427 1.00 91.06 167 SER A CA 1
ATOM 1393 C C . SER A 1 167 ? -15.170 13.917 1.223 1.00 91.06 167 SER A C 1
ATOM 1395 O O . SER A 1 167 ? -15.001 15.132 1.102 1.00 91.06 167 SER A O 1
ATOM 1397 N N . SER A 1 168 ? -14.698 13.047 0.318 1.00 90.00 168 SER A N 1
ATOM 1398 C CA . SER A 1 168 ? -13.942 13.444 -0.869 1.00 90.00 168 SER A CA 1
ATOM 1399 C C . SER A 1 168 ? -14.778 14.250 -1.860 1.00 90.00 168 SER A C 1
ATOM 1401 O O . SER A 1 168 ? -15.865 13.840 -2.263 1.00 90.00 168 SER A O 1
ATOM 1403 N N . ILE A 1 169 ? -14.231 15.375 -2.327 1.00 85.31 169 ILE A N 1
ATOM 1404 C CA . ILE A 1 169 ? -14.862 16.214 -3.353 1.00 85.31 169 ILE A CA 1
ATOM 1405 C C . ILE A 1 169 ? -14.229 15.909 -4.711 1.00 85.31 169 ILE A C 1
ATOM 1407 O O . ILE A 1 169 ? -13.055 16.221 -4.946 1.00 85.31 169 ILE A O 1
ATOM 1411 N N . GLU A 1 170 ? -15.021 15.338 -5.624 1.00 79.25 170 GLU A N 1
ATOM 1412 C CA . GLU A 1 170 ? -14.576 15.011 -6.981 1.00 79.25 170 GLU A CA 1
ATOM 1413 C C . GLU A 1 170 ? -13.957 16.234 -7.679 1.00 79.25 170 GLU A C 1
ATOM 1415 O O . GLU A 1 170 ? -14.453 17.358 -7.601 1.00 79.25 170 GLU A O 1
ATOM 1420 N N . GLY A 1 171 ? -12.818 16.020 -8.339 1.00 77.31 171 GLY A N 1
ATOM 1421 C CA . GLY A 1 171 ? -12.050 17.087 -8.981 1.00 77.31 171 GLY A CA 1
ATOM 1422 C C . GLY A 1 171 ? -11.182 17.917 -8.029 1.00 77.31 171 GLY A C 1
ATOM 1423 O O . GLY A 1 171 ? -10.373 18.705 -8.515 1.00 77.31 171 GLY A O 1
ATOM 1424 N N . THR A 1 172 ? -11.284 17.716 -6.710 1.00 80.00 172 THR A N 1
ATOM 1425 C CA . THR A 1 172 ? -10.454 18.407 -5.708 1.00 80.00 172 THR A CA 1
ATOM 1426 C C . THR A 1 172 ? -9.552 17.433 -4.941 1.00 80.00 172 THR A C 1
ATOM 1428 O O . THR A 1 172 ? -8.335 17.614 -4.940 1.00 80.00 172 THR A O 1
ATOM 1431 N N . PHE A 1 173 ? -10.109 16.376 -4.342 1.00 84.12 173 PHE A N 1
ATOM 1432 C CA . PHE A 1 173 ? -9.358 15.323 -3.644 1.00 84.12 173 PHE A CA 1
ATOM 1433 C C . PHE A 1 173 ? -10.082 13.962 -3.737 1.00 84.12 173 PHE A C 1
ATOM 1435 O O . PHE A 1 173 ? -11.292 13.945 -3.963 1.00 84.12 173 PHE A O 1
ATOM 1442 N N . PRO A 1 174 ? -9.379 12.815 -3.633 1.00 91.38 174 PRO A N 1
ATOM 1443 C CA . PRO A 1 174 ? -7.971 12.654 -3.259 1.00 91.38 174 PRO A CA 1
ATOM 1444 C C . PRO A 1 174 ? -6.976 13.167 -4.309 1.00 91.38 174 PRO A C 1
ATOM 1446 O O . PRO A 1 174 ? -7.255 13.203 -5.509 1.00 91.38 174 PRO A O 1
ATOM 1449 N N . GLN A 1 175 ? -5.783 13.554 -3.855 1.00 91.19 175 GLN A N 1
ATOM 1450 C CA . GLN A 1 175 ? -4.674 13.951 -4.716 1.00 91.19 175 GLN A CA 1
ATOM 1451 C C . GLN A 1 175 ? -3.963 12.713 -5.294 1.00 91.19 175 GLN A C 1
ATOM 1453 O O . GLN A 1 175 ? -3.314 11.967 -4.556 1.00 91.19 175 GLN A O 1
ATOM 1458 N N . PRO A 1 176 ? -4.003 12.497 -6.623 1.00 91.62 176 PRO A N 1
ATOM 1459 C CA . PRO A 1 176 ? -3.447 11.294 -7.227 1.00 91.62 176 PRO A CA 1
ATOM 1460 C C . PRO A 1 176 ? -1.920 11.248 -7.102 1.00 91.62 176 PRO A C 1
ATOM 1462 O O . PRO A 1 176 ? -1.233 12.277 -7.133 1.00 91.62 176 PRO A O 1
ATOM 1465 N N . ALA A 1 177 ? -1.374 10.038 -7.025 1.00 93.81 177 ALA A N 1
ATOM 1466 C CA . ALA A 1 177 ? 0.061 9.811 -7.148 1.00 93.81 177 ALA A CA 1
ATOM 1467 C C . ALA A 1 177 ? 0.582 10.193 -8.550 1.00 93.81 177 ALA A C 1
ATOM 1469 O O . ALA A 1 177 ? -0.184 10.397 -9.499 1.00 93.81 177 ALA A O 1
ATOM 1470 N N . ARG A 1 178 ? 1.910 10.286 -8.699 1.00 95.31 178 ARG A N 1
ATOM 1471 C CA . ARG A 1 178 ? 2.543 10.336 -10.029 1.00 95.31 178 ARG A CA 1
ATOM 1472 C C . ARG A 1 178 ? 2.363 8.993 -10.751 1.00 95.31 178 ARG A C 1
ATOM 1474 O O . ARG A 1 178 ? 1.901 8.022 -10.166 1.00 95.31 178 ARG A O 1
ATOM 1481 N N . ARG A 1 179 ? 2.688 8.951 -12.044 1.00 96.38 179 ARG A N 1
ATOM 1482 C CA . ARG A 1 179 ? 2.568 7.731 -12.851 1.00 96.38 179 ARG A CA 1
ATOM 1483 C C . ARG A 1 179 ? 3.704 6.746 -12.554 1.00 96.38 179 ARG A C 1
ATOM 1485 O O . ARG A 1 179 ? 4.787 7.123 -12.112 1.00 96.38 179 ARG A O 1
ATOM 1492 N N . ILE A 1 180 ? 3.453 5.472 -12.834 1.00 97.44 180 ILE A N 1
ATOM 1493 C CA . ILE A 1 180 ? 4.484 4.440 -12.932 1.00 97.44 180 ILE A CA 1
ATOM 1494 C C . ILE A 1 180 ? 5.185 4.599 -14.280 1.00 97.44 180 ILE A C 1
ATOM 1496 O O . ILE A 1 180 ? 4.714 4.101 -15.301 1.00 97.44 180 ILE A O 1
ATOM 1500 N N . ASP A 1 181 ? 6.271 5.362 -14.293 1.00 95.44 181 ASP A N 1
ATOM 1501 C CA . ASP A 1 181 ? 7.081 5.599 -15.482 1.00 95.44 181 ASP A CA 1
ATOM 1502 C C . ASP A 1 181 ? 8.561 5.829 -15.107 1.00 95.44 181 ASP A C 1
ATOM 1504 O O . ASP A 1 181 ? 8.891 5.939 -13.923 1.00 95.44 181 ASP A O 1
ATOM 1508 N N . PRO A 1 182 ? 9.489 5.858 -16.084 1.00 93.69 182 PRO A N 1
ATOM 1509 C CA . PRO A 1 182 ? 10.913 6.068 -15.808 1.00 93.69 182 PRO A CA 1
ATOM 1510 C C . PRO A 1 182 ? 11.290 7.471 -15.302 1.00 93.69 182 PRO A C 1
ATOM 1512 O O . PRO A 1 182 ? 12.476 7.754 -15.124 1.00 93.69 182 PRO A O 1
ATOM 1515 N N . LYS A 1 183 ? 10.329 8.382 -15.098 1.00 92.44 183 LYS A N 1
ATOM 1516 C CA . LYS A 1 183 ? 10.585 9.732 -14.594 1.00 92.44 183 LYS A CA 1
ATOM 1517 C C . LYS A 1 183 ? 10.422 9.744 -13.080 1.00 92.44 183 LYS A C 1
ATOM 1519 O O . LYS A 1 183 ? 9.454 9.245 -12.517 1.00 92.44 183 LYS A O 1
ATOM 1524 N N . LEU A 1 184 ? 11.376 10.376 -12.407 1.00 88.12 184 LEU A N 1
ATOM 1525 C CA . LEU A 1 184 ? 11.354 10.545 -10.960 1.00 88.12 184 LEU A CA 1
ATOM 1526 C C . LEU A 1 184 ? 11.156 12.011 -10.592 1.00 88.12 184 LEU A C 1
ATOM 1528 O O . LEU A 1 184 ? 11.638 12.913 -11.280 1.00 88.12 184 LEU A O 1
ATOM 1532 N N . SER A 1 185 ? 10.465 12.238 -9.476 1.00 86.88 185 SER A N 1
ATOM 1533 C CA . SER A 1 185 ? 10.324 13.568 -8.886 1.00 86.88 185 SER A CA 1
ATOM 1534 C C . SER A 1 185 ? 11.693 14.162 -8.537 1.00 86.88 185 SER A C 1
ATOM 1536 O O . SER A 1 185 ? 12.585 13.459 -8.061 1.00 86.88 185 SER A O 1
ATOM 1538 N N . SER A 1 186 ? 11.856 15.475 -8.705 1.00 83.06 186 SER A N 1
ATOM 1539 C CA . SER A 1 186 ? 13.067 16.183 -8.269 1.00 83.06 186 SER A CA 1
ATOM 1540 C C . SER A 1 186 ? 13.326 16.014 -6.768 1.00 83.06 186 SER A C 1
ATOM 1542 O O . SER A 1 186 ? 14.477 15.934 -6.349 1.00 83.06 186 SER A O 1
ATOM 1544 N N . ALA A 1 187 ? 12.272 15.857 -5.961 1.00 80.06 187 ALA A N 1
ATOM 1545 C CA . ALA A 1 187 ? 12.391 15.692 -4.513 1.00 80.06 187 ALA A CA 1
ATOM 1546 C C . ALA A 1 187 ? 13.134 14.412 -4.082 1.00 80.06 187 ALA A C 1
ATOM 1548 O O . ALA A 1 187 ? 13.669 14.364 -2.980 1.00 80.06 187 ALA A O 1
ATOM 1549 N N . VAL A 1 188 ? 13.211 13.380 -4.935 1.00 79.81 188 VAL A N 1
ATOM 1550 C CA . VAL A 1 188 ? 13.962 12.144 -4.625 1.00 79.81 188 VAL A CA 1
ATOM 1551 C C . VAL A 1 188 ? 15.403 12.158 -5.149 1.00 79.81 188 VAL A C 1
ATOM 1553 O O . VAL A 1 188 ? 16.130 11.175 -4.995 1.00 79.81 188 VAL A O 1
ATOM 1556 N N . GLN A 1 189 ? 15.833 13.259 -5.771 1.00 77.31 189 GLN A N 1
ATOM 1557 C CA . GLN A 1 189 ? 17.221 13.449 -6.208 1.00 77.31 189 GLN A CA 1
ATOM 1558 C C . GLN A 1 189 ? 18.121 13.951 -5.070 1.00 77.31 189 GLN A C 1
ATOM 1560 O O . GLN A 1 189 ? 19.325 13.706 -5.094 1.00 77.31 189 GLN A O 1
ATOM 1565 N N . SER A 1 190 ? 17.528 14.592 -4.060 1.00 68.12 190 SER A N 1
ATOM 1566 C CA . SER A 1 190 ? 18.233 15.245 -2.952 1.00 68.12 190 SER A CA 1
ATOM 1567 C C . SER A 1 190 ? 17.615 14.865 -1.605 1.00 68.12 190 SER A C 1
ATOM 1569 O O . SER A 1 190 ? 17.188 15.730 -0.843 1.00 68.12 190 SER A O 1
ATOM 1571 N N . ILE A 1 191 ? 17.536 13.561 -1.319 1.00 72.94 191 ILE A N 1
ATOM 1572 C CA . ILE A 1 191 ? 17.044 13.078 -0.023 1.00 72.94 191 ILE A CA 1
ATOM 1573 C C . ILE A 1 191 ? 18.103 13.395 1.050 1.00 72.94 191 ILE A C 1
ATOM 1575 O O . ILE A 1 191 ? 19.259 12.995 0.879 1.00 72.94 191 ILE A O 1
ATOM 1579 N N . PRO A 1 192 ? 17.743 14.081 2.150 1.00 63.09 192 PRO A N 1
ATOM 1580 C CA . PRO A 1 192 ? 18.663 14.324 3.251 1.00 63.09 192 PRO A CA 1
ATOM 1581 C C . PRO A 1 192 ? 18.879 13.026 4.052 1.00 63.09 192 PRO A C 1
ATOM 1583 O O . PRO A 1 192 ? 18.091 12.695 4.932 1.00 63.09 192 PRO A O 1
ATOM 1586 N N . GLU A 1 193 ? 19.941 12.272 3.761 1.00 59.72 193 GLU A N 1
ATOM 1587 C CA . GLU A 1 193 ? 20.427 11.179 4.619 1.00 59.72 193 GLU A CA 1
ATOM 1588 C C . GLU A 1 193 ? 21.954 11.256 4.782 1.00 59.72 193 GLU A C 1
ATOM 1590 O O . GLU A 1 193 ? 22.692 11.111 3.812 1.00 59.72 193 GLU A O 1
ATOM 1595 N N . GLY A 1 194 ? 22.430 11.414 6.026 1.00 54.38 194 GLY A N 1
ATOM 1596 C CA . GLY A 1 194 ? 23.856 11.315 6.384 1.00 54.38 194 GLY A CA 1
ATOM 1597 C C . GLY A 1 194 ? 24.731 12.510 5.959 1.00 54.38 194 GLY A C 1
ATOM 1598 O O . GLY A 1 194 ? 24.282 13.382 5.220 1.00 54.38 194 GLY A O 1
ATOM 1599 N N . PRO A 1 195 ? 25.974 12.624 6.470 1.00 41.34 195 PRO A N 1
ATOM 1600 C CA . PRO A 1 195 ? 26.738 13.865 6.394 1.00 41.34 195 PRO A CA 1
ATOM 1601 C C . PRO A 1 195 ? 27.180 14.178 4.951 1.00 41.34 195 PRO A C 1
ATOM 1603 O O . PRO A 1 195 ? 27.985 13.461 4.367 1.00 41.34 195 PRO A O 1
ATOM 1606 N N . ASN A 1 196 ? 26.704 15.313 4.429 1.00 50.31 196 ASN A N 1
ATOM 1607 C CA . ASN A 1 196 ? 27.292 16.111 3.341 1.00 50.31 196 ASN A CA 1
ATOM 1608 C C . ASN A 1 196 ? 27.271 15.580 1.889 1.00 50.31 196 ASN A C 1
ATOM 1610 O O . ASN A 1 196 ? 28.030 16.108 1.075 1.00 50.31 196 ASN A O 1
ATOM 1614 N N . ALA A 1 197 ? 26.409 14.631 1.500 1.00 56.06 197 ALA A N 1
ATOM 1615 C CA . ALA A 1 197 ? 26.294 14.249 0.083 1.00 56.06 197 ALA A CA 1
ATOM 1616 C C . ALA A 1 197 ? 24.837 14.100 -0.401 1.00 56.06 197 ALA A C 1
ATOM 1618 O O . ALA A 1 197 ? 24.029 13.486 0.295 1.00 56.06 197 ALA A O 1
ATOM 1619 N N . PRO A 1 198 ? 24.493 14.610 -1.603 1.00 59.88 198 PRO A N 1
ATOM 1620 C CA . PRO A 1 198 ? 23.231 14.286 -2.262 1.00 59.88 198 PRO A CA 1
ATOM 1621 C C . PRO A 1 198 ? 23.095 12.772 -2.433 1.00 59.88 198 PRO A C 1
ATOM 1623 O O . PRO A 1 198 ? 24.029 12.116 -2.900 1.00 59.88 198 PRO A O 1
ATOM 1626 N N . ASN A 1 199 ? 21.928 12.229 -2.089 1.00 69.12 199 ASN A N 1
ATOM 1627 C CA . ASN A 1 199 ? 21.641 10.805 -2.196 1.00 69.12 199 ASN A CA 1
ATOM 1628 C C . ASN A 1 199 ? 20.572 10.532 -3.276 1.00 69.12 199 ASN A C 1
ATOM 1630 O O . ASN A 1 199 ? 19.384 10.414 -2.957 1.00 69.12 199 ASN A O 1
ATOM 1634 N N . PRO A 1 200 ? 20.954 10.478 -4.569 1.00 78.19 200 PRO A N 1
ATOM 1635 C CA . PRO A 1 200 ? 20.002 10.287 -5.653 1.00 78.19 200 PRO A CA 1
ATOM 1636 C C . PRO A 1 200 ? 19.462 8.855 -5.649 1.00 78.19 200 PRO A C 1
ATOM 1638 O O . PRO A 1 200 ? 20.150 7.898 -6.018 1.00 78.19 200 PRO A O 1
ATOM 1641 N N . LEU A 1 201 ? 18.183 8.715 -5.293 1.00 83.19 201 LEU A N 1
ATOM 1642 C CA . LEU A 1 201 ? 17.512 7.423 -5.134 1.00 83.19 201 LEU A CA 1
ATOM 1643 C C . LEU A 1 201 ? 17.581 6.549 -6.397 1.00 83.19 201 LEU A C 1
ATOM 1645 O O . LEU A 1 201 ? 17.705 5.328 -6.310 1.00 83.19 201 LEU A O 1
ATOM 1649 N N . ALA A 1 202 ? 17.552 7.178 -7.575 1.00 83.06 202 ALA A N 1
ATOM 1650 C CA . ALA A 1 202 ? 17.718 6.505 -8.860 1.00 83.06 202 ALA A CA 1
ATOM 1651 C C . ALA A 1 202 ? 19.064 5.771 -8.942 1.00 83.06 202 ALA A C 1
ATOM 1653 O O . ALA A 1 202 ? 19.105 4.574 -9.215 1.00 83.06 202 ALA A O 1
ATOM 1654 N N . VAL A 1 203 ? 20.159 6.470 -8.632 1.00 84.56 203 VAL A N 1
ATOM 1655 C CA . VAL A 1 203 ? 21.518 5.916 -8.675 1.00 84.56 203 VAL A CA 1
ATOM 1656 C C . VAL A 1 203 ? 21.656 4.795 -7.655 1.00 84.56 203 VAL A C 1
ATOM 1658 O O . VAL A 1 203 ? 22.196 3.743 -7.982 1.00 84.56 203 VAL A O 1
ATOM 1661 N N . LEU A 1 204 ? 21.104 4.960 -6.450 1.00 85.25 204 LEU A N 1
ATOM 1662 C CA . LEU A 1 204 ? 21.096 3.892 -5.452 1.00 85.25 204 LEU A CA 1
ATOM 1663 C C . LEU A 1 204 ? 20.356 2.637 -5.924 1.00 85.25 204 LEU A C 1
ATOM 1665 O O . LEU A 1 204 ? 20.795 1.527 -5.618 1.00 85.25 204 LEU A O 1
ATOM 1669 N N . ASN A 1 205 ? 19.246 2.783 -6.653 1.00 87.25 205 ASN A N 1
ATOM 1670 C CA . ASN A 1 205 ? 18.524 1.640 -7.217 1.00 87.25 205 ASN A CA 1
ATOM 1671 C C . ASN A 1 205 ? 19.356 0.931 -8.287 1.00 87.25 205 ASN A C 1
ATOM 1673 O O . ASN A 1 205 ? 19.426 -0.299 -8.279 1.00 87.25 205 ASN A O 1
ATOM 1677 N N . LEU A 1 206 ? 20.034 1.685 -9.155 1.00 88.38 206 LEU A N 1
ATOM 1678 C CA . LEU A 1 206 ? 20.916 1.122 -10.179 1.00 88.38 206 LEU A CA 1
ATOM 1679 C C . LEU A 1 206 ? 22.125 0.415 -9.553 1.00 88.38 206 LEU A C 1
ATOM 1681 O O . LEU A 1 206 ? 22.384 -0.745 -9.863 1.00 88.38 206 LEU A O 1
ATOM 1685 N N . LEU A 1 207 ? 22.809 1.056 -8.601 1.00 88.94 207 LEU A N 1
ATOM 1686 C CA . LEU A 1 207 ? 23.933 0.462 -7.870 1.00 88.94 207 LEU A CA 1
ATOM 1687 C C . LEU A 1 207 ? 23.510 -0.778 -7.085 1.00 88.94 207 LEU A C 1
ATOM 1689 O O . LEU A 1 207 ? 24.257 -1.752 -7.022 1.00 88.94 207 LEU A O 1
ATOM 1693 N N . ARG A 1 208 ? 22.311 -0.769 -6.489 1.00 91.00 208 ARG A N 1
ATOM 1694 C CA . ARG A 1 208 ? 21.776 -1.950 -5.806 1.00 91.00 208 ARG A CA 1
ATOM 1695 C C . ARG A 1 208 ? 21.480 -3.074 -6.791 1.00 91.00 208 ARG A C 1
ATOM 1697 O O . ARG A 1 208 ? 21.795 -4.212 -6.469 1.00 91.00 208 ARG A O 1
ATOM 1704 N N . SER A 1 209 ? 20.911 -2.755 -7.952 1.00 92.25 209 SER A N 1
ATOM 1705 C CA . SER A 1 209 ? 20.625 -3.740 -8.998 1.00 92.25 209 SER A CA 1
ATOM 1706 C C . SER A 1 209 ? 21.914 -4.384 -9.506 1.00 92.25 209 SER A C 1
ATOM 1708 O O . SER A 1 209 ? 22.000 -5.601 -9.597 1.00 92.25 209 SER A O 1
ATOM 1710 N N . TRP A 1 210 ? 22.953 -3.579 -9.731 1.00 90.75 210 TRP A N 1
ATOM 1711 C CA . TRP A 1 210 ? 24.275 -4.080 -10.094 1.00 90.75 210 TRP A CA 1
ATOM 1712 C C . TRP A 1 210 ? 24.890 -4.959 -8.995 1.00 90.75 210 TRP A C 1
ATOM 1714 O O . TRP A 1 210 ? 25.326 -6.070 -9.269 1.00 90.75 210 TRP A O 1
ATOM 1724 N N . ARG A 1 211 ? 24.868 -4.505 -7.734 1.00 93.88 211 ARG A N 1
ATOM 1725 C CA . ARG A 1 211 ? 25.438 -5.245 -6.593 1.00 93.88 211 ARG A CA 1
ATOM 1726 C C . ARG A 1 211 ? 24.753 -6.588 -6.329 1.00 93.88 211 ARG A C 1
ATOM 1728 O O . ARG A 1 211 ? 25.375 -7.471 -5.754 1.00 93.88 211 ARG A O 1
ATOM 1735 N N . MET A 1 212 ? 23.474 -6.693 -6.672 1.00 95.75 212 MET A N 1
ATOM 1736 C CA . MET A 1 212 ? 22.676 -7.911 -6.514 1.00 95.75 212 MET A CA 1
ATOM 1737 C C . MET A 1 212 ? 22.628 -8.745 -7.797 1.00 95.75 212 MET A C 1
ATOM 1739 O O . MET A 1 212 ? 21.852 -9.690 -7.853 1.00 95.75 212 MET A O 1
ATOM 1743 N N . GLU A 1 213 ? 23.429 -8.382 -8.808 1.00 95.31 213 GLU A N 1
ATOM 1744 C CA . GLU A 1 213 ? 23.540 -9.094 -10.087 1.00 95.31 213 GLU A CA 1
ATOM 1745 C C . GLU A 1 213 ? 22.175 -9.339 -10.740 1.00 95.31 213 GLU A C 1
ATOM 1747 O O . GLU A 1 213 ? 21.879 -10.419 -11.248 1.00 95.31 213 GLU A O 1
ATOM 1752 N N . MET A 1 214 ? 21.318 -8.313 -10.699 1.00 96.12 214 MET A N 1
ATOM 1753 C CA . MET A 1 214 ? 19.951 -8.427 -11.191 1.00 96.12 214 MET A CA 1
ATOM 1754 C C . MET A 1 214 ? 19.928 -8.825 -12.674 1.00 96.12 214 MET A C 1
ATOM 1756 O O . MET A 1 214 ? 20.672 -8.235 -13.467 1.00 96.12 214 MET A O 1
ATOM 1760 N N . PRO A 1 215 ? 19.050 -9.765 -13.073 1.00 96.50 215 PRO A N 1
ATOM 1761 C CA . PRO A 1 215 ? 18.897 -10.135 -14.471 1.00 96.50 215 PRO A CA 1
ATOM 1762 C C . PRO A 1 215 ? 18.393 -8.954 -15.306 1.00 96.50 215 PRO A C 1
ATOM 1764 O O . PRO A 1 215 ? 17.805 -7.991 -14.796 1.00 96.50 215 PRO A O 1
ATOM 1767 N N . ARG A 1 216 ? 18.591 -9.054 -16.620 1.00 97.19 216 ARG A N 1
ATOM 1768 C CA . ARG A 1 216 ? 18.020 -8.105 -17.576 1.00 97.19 216 ARG A CA 1
ATOM 1769 C C . ARG A 1 216 ? 16.501 -8.244 -17.619 1.00 97.19 216 ARG A C 1
ATOM 1771 O O . ARG A 1 216 ? 15.971 -9.350 -17.526 1.00 97.19 216 ARG A O 1
ATOM 1778 N N . GLY A 1 217 ? 15.793 -7.136 -17.797 1.00 97.69 217 GLY A N 1
ATOM 1779 C CA . GLY A 1 217 ? 14.335 -7.127 -17.885 1.00 97.69 217 GLY A CA 1
ATOM 1780 C C . GLY A 1 217 ? 13.813 -7.925 -19.078 1.00 97.69 217 GLY A C 1
ATOM 1781 O O . GLY A 1 217 ? 12.841 -8.665 -18.942 1.00 97.69 217 GLY A O 1
ATOM 1782 N N . SER A 1 218 ? 14.503 -7.845 -20.217 1.00 97.88 218 SER A N 1
ATOM 1783 C CA . SER A 1 218 ? 14.216 -8.637 -21.413 1.00 97.88 218 SER A CA 1
ATOM 1784 C C . SER A 1 218 ? 14.356 -10.145 -21.172 1.00 97.88 218 SER A C 1
ATOM 1786 O O . SER A 1 218 ? 13.480 -10.906 -21.582 1.00 97.88 218 SER A O 1
ATOM 1788 N N . ASP A 1 219 ? 15.391 -10.580 -20.446 1.00 98.12 219 ASP A N 1
ATOM 1789 C CA . ASP A 1 219 ? 15.589 -11.992 -20.090 1.00 98.12 219 ASP A CA 1
ATOM 1790 C C . ASP A 1 219 ? 14.481 -12.497 -19.164 1.00 98.12 219 ASP A C 1
ATOM 1792 O O . ASP A 1 219 ? 13.946 -13.585 -19.379 1.00 98.12 219 ASP A O 1
ATOM 1796 N N . VAL A 1 220 ? 14.091 -11.695 -18.166 1.00 98.31 220 VAL A N 1
ATOM 1797 C CA . VAL A 1 220 ? 12.970 -12.034 -17.277 1.00 98.31 220 VAL A CA 1
ATOM 1798 C C . VAL A 1 220 ? 11.665 -12.124 -18.068 1.00 98.31 220 VAL A C 1
ATOM 1800 O O . VAL A 1 220 ? 10.901 -13.065 -17.871 1.00 98.31 220 VAL A O 1
ATOM 1803 N N . ALA A 1 221 ? 11.417 -11.199 -19.001 1.00 98.44 221 ALA A N 1
ATOM 1804 C CA . ALA A 1 221 ? 10.238 -11.246 -19.862 1.00 98.44 221 ALA A CA 1
ATOM 1805 C C . ALA A 1 221 ? 10.181 -12.546 -20.676 1.00 98.44 221 ALA A C 1
ATOM 1807 O O . ALA A 1 221 ? 9.152 -13.220 -20.670 1.00 98.44 221 ALA A O 1
ATOM 1808 N N . ILE A 1 222 ? 11.296 -12.932 -21.306 1.00 98.19 222 ILE A N 1
ATOM 1809 C CA . ILE A 1 222 ? 11.409 -14.177 -22.077 1.00 98.19 222 ILE A CA 1
ATOM 1810 C C . ILE A 1 222 ? 11.189 -15.398 -21.179 1.00 98.19 222 ILE A C 1
ATOM 1812 O O . ILE A 1 222 ? 10.413 -16.283 -21.538 1.00 98.19 222 ILE A O 1
ATOM 1816 N N . ALA A 1 223 ? 11.819 -15.438 -20.000 1.00 97.88 223 ALA A N 1
ATOM 1817 C CA . ALA A 1 223 ? 11.656 -16.528 -19.037 1.00 97.88 223 ALA A CA 1
ATOM 1818 C C . ALA A 1 223 ? 10.204 -16.663 -18.547 1.00 97.88 223 ALA A C 1
ATOM 1820 O O . ALA A 1 223 ? 9.736 -17.772 -18.294 1.00 97.88 223 ALA A O 1
ATOM 1821 N N . MET A 1 224 ? 9.475 -15.546 -18.466 1.00 97.75 224 MET A N 1
ATOM 1822 C CA . MET A 1 224 ? 8.051 -15.517 -18.135 1.00 97.75 224 MET A CA 1
ATOM 1823 C C . MET A 1 224 ? 7.118 -15.781 -19.330 1.00 97.75 224 MET A C 1
ATOM 1825 O O . MET A 1 224 ? 5.900 -15.842 -19.161 1.00 97.75 224 MET A O 1
ATOM 1829 N N . GLY A 1 225 ? 7.662 -15.954 -20.540 1.00 97.50 225 GLY A N 1
ATOM 1830 C CA . GLY A 1 225 ? 6.889 -16.183 -21.762 1.00 97.50 225 GLY A CA 1
ATOM 1831 C C . GLY A 1 225 ? 6.224 -14.925 -22.335 1.00 97.50 225 GLY A C 1
ATOM 1832 O O . GLY A 1 225 ? 5.289 -15.029 -23.128 1.00 97.50 225 GLY A O 1
ATOM 1833 N N . PHE A 1 226 ? 6.681 -13.735 -21.947 1.00 97.31 226 PHE A N 1
ATOM 1834 C CA . PHE A 1 226 ? 6.225 -12.462 -22.498 1.00 97.31 226 PHE A CA 1
ATOM 1835 C C . PHE A 1 226 ? 7.127 -11.993 -23.645 1.00 97.31 226 PHE A C 1
ATOM 1837 O O . PHE A 1 226 ? 8.327 -12.263 -23.675 1.00 97.31 226 PHE A O 1
ATOM 1844 N N . ALA A 1 227 ? 6.555 -11.235 -24.583 1.00 96.88 227 ALA A N 1
ATOM 1845 C CA . ALA A 1 227 ? 7.345 -10.542 -25.595 1.00 96.88 227 ALA A CA 1
ATOM 1846 C C . ALA A 1 227 ? 8.179 -9.428 -24.925 1.00 96.88 227 ALA A C 1
ATOM 1848 O O . ALA A 1 227 ? 7.590 -8.567 -24.262 1.00 96.88 227 ALA A O 1
ATOM 1849 N N . PRO A 1 228 ? 9.517 -9.422 -25.072 1.00 97.00 228 PRO A N 1
ATOM 1850 C CA . PRO A 1 228 ? 10.353 -8.395 -24.466 1.00 97.00 228 PRO A CA 1
ATOM 1851 C C . PRO A 1 228 ? 10.145 -7.034 -25.143 1.00 97.00 228 PRO A C 1
ATOM 1853 O O . PRO A 1 228 ? 9.891 -6.949 -26.347 1.00 97.00 228 PRO A O 1
ATOM 1856 N N . LEU A 1 229 ? 10.282 -5.954 -24.371 1.00 95.62 229 LEU A N 1
ATOM 1857 C CA . LEU A 1 229 ? 10.263 -4.592 -24.904 1.00 95.62 229 LEU A CA 1
ATOM 1858 C C . LEU A 1 229 ? 11.483 -4.332 -25.791 1.00 95.62 229 LEU A C 1
ATOM 1860 O O . LEU A 1 229 ? 12.568 -4.862 -25.560 1.00 95.62 229 LEU A O 1
ATOM 1864 N N . SER A 1 230 ? 11.329 -3.427 -26.757 1.00 94.81 230 SER A N 1
ATOM 1865 C CA . SER A 1 230 ? 12.471 -2.909 -27.510 1.00 94.81 230 SER A CA 1
ATOM 1866 C C . SER A 1 230 ? 13.379 -2.083 -26.596 1.00 94.81 230 SER A C 1
ATOM 1868 O O . SER A 1 230 ? 12.932 -1.107 -25.984 1.00 94.81 230 SER A O 1
ATOM 1870 N N . ILE A 1 231 ? 14.661 -2.440 -26.556 1.00 94.38 231 ILE A N 1
ATOM 1871 C CA . ILE A 1 231 ? 15.705 -1.761 -25.781 1.00 94.38 231 ILE A CA 1
ATOM 1872 C C . ILE A 1 231 ? 16.488 -0.838 -26.719 1.00 94.38 231 ILE A C 1
ATOM 1874 O O . ILE A 1 231 ? 17.110 -1.307 -27.669 1.00 94.38 231 ILE A O 1
ATOM 1878 N N . GLY A 1 232 ? 16.408 0.472 -26.487 1.00 89.69 232 GLY A N 1
ATOM 1879 C CA . GLY A 1 232 ? 17.167 1.485 -27.227 1.00 89.69 232 GLY A CA 1
ATOM 1880 C C . GLY A 1 232 ? 18.459 1.894 -26.518 1.00 89.69 232 GLY A C 1
ATOM 1881 O O . GLY A 1 232 ? 19.429 2.253 -27.177 1.00 89.69 232 GLY A O 1
ATOM 1882 N N . ASP A 1 233 ? 18.479 1.794 -25.189 1.00 90.69 233 ASP A N 1
ATOM 1883 C CA . ASP A 1 233 ? 19.639 2.047 -24.333 1.00 90.69 233 ASP A CA 1
ATOM 1884 C C . ASP A 1 233 ? 19.792 0.895 -23.326 1.00 90.69 233 ASP A C 1
ATOM 1886 O O . ASP A 1 233 ? 18.805 0.404 -22.779 1.00 90.69 233 ASP A O 1
ATOM 1890 N N . ALA A 1 234 ? 21.025 0.443 -23.076 1.00 88.12 234 ALA A N 1
ATOM 1891 C CA . ALA A 1 234 ? 21.298 -0.701 -22.202 1.00 88.12 234 ALA A CA 1
ATOM 1892 C C . ALA A 1 234 ? 20.788 -0.509 -20.759 1.00 88.12 234 ALA A C 1
ATOM 1894 O O . ALA A 1 234 ? 20.429 -1.484 -20.099 1.00 88.12 234 ALA A O 1
ATOM 1895 N N . HIS A 1 235 ? 20.709 0.731 -20.268 1.00 87.62 235 HIS A N 1
ATOM 1896 C CA . HIS A 1 235 ? 20.150 1.047 -18.955 1.00 87.62 235 HIS A CA 1
ATOM 1897 C C . HIS A 1 235 ? 18.644 0.779 -18.875 1.00 87.62 235 HIS A C 1
ATOM 1899 O O . HIS A 1 235 ? 18.133 0.520 -17.783 1.00 87.62 235 HIS A O 1
ATOM 1905 N N . GLU A 1 236 ? 17.934 0.787 -20.008 1.00 92.94 236 GLU A N 1
ATOM 1906 C CA . GLU A 1 236 ? 16.509 0.457 -20.042 1.00 92.94 236 GLU A CA 1
ATOM 1907 C C . GLU A 1 236 ? 16.236 -1.016 -19.744 1.00 92.94 236 GLU A C 1
ATOM 1909 O O . GLU A 1 236 ? 15.124 -1.355 -19.340 1.00 92.94 236 GLU A O 1
ATOM 1914 N N . ASP A 1 237 ? 17.240 -1.873 -19.940 1.00 95.19 237 ASP A N 1
ATOM 1915 C CA . ASP A 1 237 ? 17.145 -3.314 -19.725 1.00 95.19 237 ASP A CA 1
ATOM 1916 C C . ASP A 1 237 ? 17.504 -3.725 -18.288 1.00 95.19 237 ASP A C 1
ATOM 1918 O O . ASP A 1 237 ? 17.446 -4.897 -17.931 1.00 95.19 237 ASP A O 1
ATOM 1922 N N . ILE A 1 238 ? 17.844 -2.772 -17.416 1.00 96.12 238 ILE A N 1
ATOM 1923 C CA . ILE A 1 238 ? 17.949 -3.028 -15.975 1.00 96.12 238 ILE A CA 1
ATOM 1924 C C . ILE A 1 238 ? 16.536 -3.282 -15.449 1.00 96.12 238 ILE A C 1
ATOM 1926 O O . ILE A 1 238 ? 15.672 -2.421 -15.609 1.00 96.12 238 ILE A O 1
ATOM 1930 N N . LEU A 1 239 ? 16.297 -4.421 -14.784 1.00 97.62 239 LEU A N 1
ATOM 1931 C CA . LEU A 1 239 ? 14.950 -4.893 -14.424 1.00 97.62 239 LEU A CA 1
ATOM 1932 C C . LEU A 1 239 ? 14.049 -3.816 -13.791 1.00 97.62 239 LEU A C 1
ATOM 1934 O O . LEU A 1 239 ? 12.886 -3.690 -14.164 1.00 97.62 239 LEU A O 1
ATOM 1938 N N . TRP A 1 240 ? 14.577 -2.995 -12.876 1.00 96.94 240 TRP A N 1
ATOM 1939 C CA . TRP A 1 240 ? 13.822 -1.878 -12.291 1.00 96.94 240 TRP A CA 1
ATOM 1940 C C . TRP A 1 240 ? 13.346 -0.864 -13.344 1.00 96.94 240 TRP A C 1
ATOM 1942 O O . TRP A 1 240 ? 12.164 -0.525 -13.383 1.00 96.94 240 TRP A O 1
ATOM 1952 N N . HIS A 1 241 ? 14.245 -0.398 -14.215 1.00 96.19 241 HIS A N 1
ATOM 1953 C CA . HIS A 1 241 ? 13.897 0.549 -15.272 1.00 96.19 241 HIS A CA 1
ATOM 1954 C C . HIS A 1 241 ? 12.986 -0.102 -16.318 1.00 96.19 241 HIS A C 1
ATOM 1956 O O . HIS A 1 241 ? 12.028 0.524 -16.771 1.00 96.19 241 HIS A O 1
ATOM 1962 N N . TYR A 1 242 ? 13.249 -1.360 -16.675 1.00 97.94 242 TYR A N 1
ATOM 1963 C CA . TYR A 1 242 ? 12.423 -2.125 -17.602 1.00 97.94 242 TYR A CA 1
ATOM 1964 C C . TYR A 1 242 ? 10.964 -2.158 -17.139 1.00 97.94 242 TYR A C 1
ATOM 1966 O O . TYR A 1 242 ? 10.073 -1.839 -17.919 1.00 97.94 242 TYR A O 1
ATOM 1974 N N . ILE A 1 243 ? 10.717 -2.451 -15.857 1.00 98.12 243 ILE A N 1
ATOM 1975 C CA . ILE A 1 243 ? 9.371 -2.488 -15.263 1.00 98.12 243 ILE A CA 1
ATOM 1976 C C . ILE A 1 243 ? 8.671 -1.121 -15.342 1.00 98.12 243 ILE A C 1
ATOM 1978 O O . ILE A 1 243 ? 7.487 -1.047 -15.674 1.00 98.12 243 ILE A O 1
ATOM 1982 N N . LEU A 1 244 ? 9.393 -0.025 -15.084 1.00 97.62 244 LEU A N 1
ATOM 1983 C CA . LEU A 1 244 ? 8.848 1.333 -15.212 1.00 97.62 244 LEU A CA 1
ATOM 1984 C C . LEU A 1 244 ? 8.518 1.684 -16.669 1.00 97.62 244 LEU A C 1
ATOM 1986 O O . LEU A 1 244 ? 7.464 2.257 -16.958 1.00 97.62 244 LEU A O 1
ATOM 1990 N N . LYS A 1 245 ? 9.406 1.324 -17.601 1.00 97.06 245 LYS A N 1
ATOM 1991 C CA . LYS A 1 245 ? 9.195 1.518 -19.038 1.00 97.06 245 LYS A CA 1
ATOM 1992 C C . LYS A 1 245 ? 7.988 0.712 -19.514 1.00 97.06 245 LYS A C 1
ATOM 1994 O O . LYS A 1 245 ? 7.132 1.272 -20.196 1.00 97.06 245 LYS A O 1
ATOM 1999 N N . GLU A 1 246 ? 7.879 -0.545 -19.096 1.00 97.50 246 GLU A N 1
ATOM 2000 C CA . GLU A 1 246 ? 6.755 -1.435 -19.388 1.00 97.50 246 GLU A CA 1
ATOM 2001 C C . GLU A 1 246 ? 5.417 -0.817 -18.975 1.00 97.50 246 GLU A C 1
ATOM 2003 O O . GLU A 1 246 ? 4.506 -0.723 -19.796 1.00 97.50 246 GLU A O 1
ATOM 2008 N N . ALA A 1 247 ? 5.322 -0.319 -17.738 1.00 97.75 247 ALA A N 1
ATOM 2009 C CA . ALA A 1 247 ? 4.125 0.348 -17.230 1.00 97.75 247 ALA A CA 1
ATOM 2010 C C . ALA A 1 247 ? 3.760 1.601 -18.052 1.00 97.75 247 ALA A C 1
ATOM 2012 O O . ALA A 1 247 ? 2.590 1.829 -18.374 1.00 97.75 247 ALA A O 1
ATOM 2013 N N . SER A 1 248 ? 4.759 2.397 -18.449 1.00 96.69 248 SER A N 1
ATOM 2014 C CA . SER A 1 248 ? 4.557 3.617 -19.246 1.00 96.69 248 SER A CA 1
ATOM 2015 C C . SER A 1 248 ? 4.088 3.360 -20.686 1.00 96.69 248 SER A C 1
ATOM 2017 O O . SER A 1 248 ? 3.417 4.214 -21.264 1.00 96.69 248 SER A O 1
ATOM 2019 N N . GLN A 1 249 ? 4.406 2.190 -21.253 1.00 95.19 249 GLN A N 1
ATOM 2020 C CA . GLN A 1 249 ? 4.069 1.797 -22.630 1.00 95.19 249 GLN A CA 1
ATOM 2021 C C . GLN A 1 249 ? 2.750 1.022 -22.752 1.00 95.19 249 GLN A C 1
ATOM 2023 O O . GLN A 1 249 ? 2.350 0.641 -23.854 1.00 95.19 249 GLN A O 1
ATOM 2028 N N . MET A 1 250 ? 2.052 0.787 -21.640 1.00 94.31 250 MET A N 1
ATOM 2029 C CA . MET A 1 250 ? 0.715 0.196 -21.666 1.00 94.31 250 MET A CA 1
ATOM 2030 C C . MET A 1 250 ? -0.275 1.073 -22.459 1.00 94.31 250 MET A C 1
ATOM 2032 O O . MET A 1 250 ? -0.043 2.271 -22.634 1.00 94.31 250 MET A O 1
ATOM 2036 N N . PRO A 1 251 ? -1.418 0.517 -22.913 1.00 93.38 251 PRO A N 1
ATOM 2037 C CA . PRO A 1 251 ? -2.469 1.304 -23.555 1.00 93.38 251 PRO A CA 1
ATOM 2038 C C . PRO A 1 251 ? -2.870 2.528 -22.723 1.00 93.38 251 PRO A C 1
ATOM 2040 O O . PRO A 1 251 ? -2.875 2.468 -21.495 1.00 93.38 251 PRO A O 1
ATOM 2043 N N . ALA A 1 252 ? -3.255 3.626 -23.383 1.00 90.44 252 ALA A N 1
ATOM 2044 C CA . ALA A 1 252 ? -3.445 4.940 -22.755 1.00 90.44 252 ALA A CA 1
ATOM 2045 C C . ALA A 1 252 ? -4.356 4.943 -21.509 1.00 90.44 252 ALA A C 1
ATOM 2047 O O . ALA A 1 252 ? -4.113 5.712 -20.580 1.00 90.44 252 ALA A O 1
ATOM 2048 N N . ALA A 1 253 ? -5.363 4.063 -21.462 1.00 91.00 253 ALA A N 1
ATOM 2049 C CA . ALA A 1 253 ? -6.250 3.904 -20.309 1.00 91.00 253 ALA A CA 1
ATOM 2050 C C . ALA A 1 253 ? -5.522 3.451 -19.026 1.00 91.00 253 ALA A C 1
ATOM 2052 O O . ALA A 1 253 ? -5.961 3.807 -17.933 1.00 91.00 253 ALA A O 1
ATOM 2053 N N . ASN A 1 254 ? -4.401 2.733 -19.168 1.00 92.75 254 ASN A N 1
ATOM 2054 C CA . ASN A 1 254 ? -3.637 2.091 -18.092 1.00 92.75 254 ASN A CA 1
ATOM 2055 C C . ASN A 1 254 ? -2.173 2.566 -18.002 1.00 92.75 254 ASN A C 1
ATOM 2057 O O . ASN A 1 254 ? -1.492 2.232 -17.036 1.00 92.75 254 ASN A O 1
ATOM 2061 N N . ALA A 1 255 ? -1.691 3.349 -18.975 1.00 95.06 255 ALA A N 1
ATOM 2062 C CA . ALA A 1 255 ? -0.311 3.831 -19.070 1.00 95.06 255 ALA A CA 1
ATOM 2063 C C . ALA A 1 255 ? 0.162 4.537 -17.788 1.00 95.06 255 ALA A C 1
ATOM 2065 O O . ALA A 1 255 ? -0.247 5.667 -17.487 1.00 95.06 255 ALA A O 1
ATOM 2066 N N . GLY A 1 256 ? 1.038 3.861 -17.044 1.00 95.19 256 GLY A N 1
ATOM 2067 C CA . GLY A 1 256 ? 1.572 4.303 -15.759 1.00 95.19 256 GLY A CA 1
ATOM 2068 C C . GLY A 1 256 ? 0.546 4.385 -14.623 1.00 95.19 256 GLY A C 1
ATOM 2069 O O . GLY A 1 256 ? 0.805 5.055 -13.628 1.00 95.19 256 GLY A O 1
ATOM 2070 N N . ARG A 1 257 ? -0.621 3.747 -14.759 1.00 96.19 257 ARG A N 1
ATOM 2071 C CA . ARG A 1 257 ? -1.616 3.596 -13.678 1.00 96.19 257 ARG A CA 1
ATOM 2072 C C . ARG A 1 257 ? -1.511 2.251 -12.961 1.00 96.19 257 ARG A C 1
ATOM 2074 O O . ARG A 1 257 ? -1.965 2.133 -11.833 1.00 96.19 257 ARG A O 1
ATOM 2081 N N . MET A 1 258 ? -0.904 1.269 -13.616 1.00 96.56 258 MET A N 1
ATOM 2082 C CA . MET A 1 258 ? -0.654 -0.080 -13.117 1.00 96.56 258 MET A CA 1
ATOM 2083 C C . MET A 1 258 ? 0.667 -0.592 -13.706 1.00 96.56 258 MET A C 1
ATOM 2085 O O . MET A 1 258 ? 1.242 0.033 -14.601 1.00 96.56 258 MET A O 1
ATOM 2089 N N . LEU A 1 259 ? 1.158 -1.712 -13.193 1.00 98.19 259 LEU A N 1
ATOM 2090 C CA . LEU A 1 259 ? 2.345 -2.401 -13.676 1.00 98.19 259 LEU A CA 1
ATOM 2091 C C . LEU A 1 259 ? 2.053 -3.177 -14.966 1.00 98.19 259 LEU A C 1
ATOM 2093 O O . LEU A 1 259 ? 0.936 -3.641 -15.212 1.00 98.19 259 LEU A O 1
ATOM 2097 N N . GLY A 1 260 ? 3.099 -3.347 -15.776 1.00 97.56 260 GLY A N 1
ATOM 2098 C CA . GLY A 1 260 ? 3.069 -4.212 -16.949 1.00 97.56 260 GLY A CA 1
ATOM 2099 C C . GLY A 1 260 ? 3.088 -5.705 -16.601 1.00 97.56 260 GLY A C 1
ATOM 2100 O O . GLY A 1 260 ? 2.866 -6.099 -15.457 1.00 97.56 260 GLY A O 1
ATOM 2101 N N . ASN A 1 261 ? 3.324 -6.557 -17.600 1.00 97.62 261 ASN A N 1
ATOM 2102 C CA . ASN A 1 261 ? 3.275 -8.007 -17.419 1.00 97.62 261 ASN A CA 1
ATOM 2103 C C . ASN A 1 261 ? 4.374 -8.501 -16.476 1.00 97.62 261 ASN A C 1
ATOM 2105 O O . ASN A 1 261 ? 4.070 -9.234 -15.539 1.00 97.62 261 ASN A O 1
ATOM 2109 N N . VAL A 1 262 ? 5.625 -8.093 -16.693 1.00 98.44 262 VAL A N 1
ATOM 2110 C CA . VAL A 1 262 ? 6.761 -8.546 -15.878 1.00 98.44 262 VAL A CA 1
ATOM 2111 C C . VAL A 1 262 ? 6.635 -8.011 -14.458 1.00 98.44 262 VAL A C 1
ATOM 2113 O O . VAL A 1 262 ? 6.606 -8.782 -13.499 1.00 98.44 262 VAL A O 1
ATOM 2116 N N . GLY A 1 263 ? 6.504 -6.688 -14.315 1.00 98.25 263 GLY A N 1
ATOM 2117 C CA . GLY A 1 263 ? 6.408 -6.062 -12.995 1.00 98.25 263 GLY A CA 1
ATOM 2118 C C . GLY A 1 263 ? 5.180 -6.526 -12.215 1.00 98.25 263 GLY A C 1
ATOM 2119 O O . GLY A 1 263 ? 5.283 -6.840 -11.030 1.00 98.25 263 GLY A O 1
ATOM 2120 N N . GLY A 1 264 ? 4.031 -6.610 -12.890 1.00 98.25 264 GLY A N 1
ATOM 2121 C CA . GLY A 1 264 ? 2.771 -7.030 -12.290 1.00 98.25 264 GLY A CA 1
ATOM 2122 C C . GLY A 1 264 ? 2.785 -8.494 -11.864 1.00 98.25 264 GLY A C 1
ATOM 2123 O O . GLY A 1 264 ? 2.332 -8.794 -10.766 1.00 98.25 264 GLY A O 1
ATOM 2124 N N . THR A 1 265 ? 3.368 -9.388 -12.670 1.00 98.56 265 THR A N 1
ATOM 2125 C CA . THR A 1 265 ? 3.500 -10.811 -12.313 1.00 98.56 265 THR A CA 1
ATOM 2126 C C . THR A 1 265 ? 4.388 -10.985 -11.085 1.00 98.56 265 THR A C 1
ATOM 2128 O O . THR A 1 265 ? 3.967 -11.637 -10.136 1.00 98.56 265 THR A O 1
ATOM 2131 N N . ILE A 1 266 ? 5.567 -10.345 -11.041 1.00 98.62 266 ILE A N 1
ATOM 2132 C CA . ILE A 1 266 ? 6.466 -10.422 -9.873 1.00 98.62 266 ILE A CA 1
ATOM 2133 C C . ILE A 1 266 ? 5.755 -9.927 -8.608 1.00 98.62 266 ILE A C 1
ATOM 2135 O O . ILE A 1 266 ? 5.806 -10.585 -7.572 1.00 98.62 266 ILE A O 1
ATOM 2139 N N . VAL A 1 267 ? 5.095 -8.766 -8.675 1.00 98.69 267 VAL A N 1
ATOM 2140 C CA . VAL A 1 267 ? 4.420 -8.181 -7.508 1.00 98.69 267 VAL A CA 1
ATOM 2141 C C . VAL A 1 267 ? 3.248 -9.049 -7.054 1.00 98.69 267 VAL A C 1
ATOM 2143 O O . VAL A 1 267 ? 3.170 -9.378 -5.871 1.00 98.69 267 VAL A O 1
ATOM 2146 N N . ALA A 1 268 ? 2.364 -9.447 -7.970 1.00 98.69 268 ALA A N 1
ATOM 2147 C CA . ALA A 1 268 ? 1.190 -10.244 -7.635 1.00 98.69 268 ALA A CA 1
ATOM 2148 C C . ALA A 1 268 ? 1.574 -11.621 -7.089 1.00 98.69 268 ALA A C 1
ATOM 2150 O O . ALA A 1 268 ? 1.079 -12.007 -6.034 1.00 98.69 268 ALA A O 1
ATOM 2151 N N . GLU A 1 269 ? 2.482 -12.342 -7.753 1.00 98.62 269 GLU A N 1
ATOM 2152 C CA . GLU A 1 269 ? 2.878 -13.683 -7.326 1.00 98.62 269 GLU A CA 1
ATOM 2153 C C . GLU A 1 269 ? 3.580 -13.685 -5.967 1.00 98.62 269 GLU A C 1
ATOM 2155 O O . GLU A 1 269 ? 3.334 -14.594 -5.176 1.00 98.62 269 GLU A O 1
ATOM 2160 N N . VAL A 1 270 ? 4.400 -12.673 -5.659 1.00 98.62 270 VAL A N 1
ATOM 2161 C CA . VAL A 1 270 ? 5.047 -12.566 -4.344 1.00 98.62 270 VAL A CA 1
ATOM 2162 C C . VAL A 1 270 ? 4.027 -12.251 -3.255 1.00 98.62 270 VAL A C 1
ATOM 2164 O O . VAL A 1 270 ? 4.017 -12.934 -2.236 1.00 98.62 270 VAL A O 1
ATOM 2167 N N . PHE A 1 271 ? 3.135 -11.271 -3.446 1.00 98.62 271 PHE A N 1
ATOM 2168 C CA . PHE A 1 271 ? 2.096 -10.985 -2.448 1.00 98.62 271 PHE A CA 1
ATOM 2169 C C . PHE A 1 271 ? 1.140 -12.162 -2.252 1.00 98.62 271 PHE A C 1
ATOM 2171 O O . PHE A 1 271 ? 0.900 -12.561 -1.114 1.00 98.62 271 PHE A O 1
ATOM 2178 N N . GLY A 1 272 ? 0.635 -12.746 -3.340 1.00 98.19 272 GLY A N 1
ATOM 2179 C CA . GLY A 1 272 ? -0.252 -13.905 -3.283 1.00 98.19 272 GLY A CA 1
ATOM 2180 C C . GLY A 1 272 ? 0.419 -15.104 -2.612 1.00 98.19 272 GLY A C 1
ATOM 2181 O O . GLY A 1 272 ? -0.186 -15.756 -1.765 1.00 98.19 272 GLY A O 1
ATOM 2182 N N . GLY A 1 273 ? 1.698 -15.343 -2.912 1.00 97.94 273 GLY A N 1
ATOM 2183 C CA . GLY A 1 273 ? 2.468 -16.426 -2.311 1.00 97.94 273 GLY A CA 1
ATOM 2184 C C . GLY A 1 273 ? 2.759 -16.205 -0.824 1.00 97.94 273 GLY A C 1
ATOM 2185 O O . GLY A 1 273 ? 2.592 -17.123 -0.027 1.00 97.94 273 GLY A O 1
ATOM 2186 N N . LEU A 1 274 ? 3.111 -14.981 -0.413 1.00 98.12 274 LEU A N 1
ATOM 2187 C CA . LEU A 1 274 ? 3.266 -14.629 1.006 1.00 98.12 274 LEU A CA 1
ATOM 2188 C C . LEU A 1 274 ? 1.963 -14.835 1.784 1.00 98.12 274 LEU A C 1
ATOM 2190 O O . LEU A 1 274 ? 1.998 -15.367 2.890 1.00 98.12 274 LEU A O 1
ATOM 2194 N N . LEU A 1 275 ? 0.826 -14.437 1.207 1.00 97.69 275 LEU A N 1
ATOM 2195 C CA . LEU A 1 275 ? -0.488 -14.608 1.826 1.00 97.69 275 LEU A CA 1
ATOM 2196 C C . LEU A 1 275 ? -0.875 -16.085 1.952 1.00 97.69 275 LEU A C 1
ATOM 2198 O O . LEU A 1 275 ? -1.321 -16.509 3.015 1.00 97.69 275 LEU A O 1
ATOM 2202 N N . ALA A 1 276 ? -0.670 -16.879 0.900 1.00 96.56 276 ALA A N 1
ATOM 2203 C CA . ALA A 1 276 ? -0.952 -18.313 0.924 1.00 96.56 276 ALA A CA 1
ATOM 2204 C C . ALA A 1 276 ? 0.002 -19.094 1.844 1.00 96.56 276 ALA A C 1
ATOM 2206 O O . ALA A 1 276 ? -0.384 -20.086 2.464 1.00 96.56 276 ALA A O 1
ATOM 2207 N N . GLY A 1 277 ? 1.254 -18.646 1.945 1.00 96.06 277 GLY A N 1
ATOM 2208 C CA . GLY A 1 277 ? 2.267 -19.240 2.808 1.00 96.06 277 GLY A CA 1
ATOM 2209 C C . GLY A 1 277 ? 2.162 -18.837 4.282 1.00 96.06 277 GLY A C 1
ATOM 2210 O O . GLY A 1 277 ? 2.796 -19.490 5.112 1.00 96.06 277 GLY A O 1
ATOM 2211 N N . ASP A 1 278 ? 1.376 -17.811 4.634 1.00 96.25 278 ASP A N 1
ATOM 2212 C CA . ASP A 1 278 ? 1.191 -17.369 6.021 1.00 96.25 278 ASP A CA 1
ATOM 2213 C C . ASP A 1 278 ? 0.256 -18.326 6.790 1.00 96.25 278 ASP A C 1
ATOM 2215 O O . ASP A 1 278 ? -0.951 -18.365 6.529 1.00 96.25 278 ASP A O 1
ATOM 2219 N N . PRO A 1 279 ? 0.759 -19.087 7.786 1.00 95.62 279 PRO A N 1
ATOM 2220 C CA . PRO A 1 279 ? -0.073 -19.988 8.578 1.00 95.62 279 PRO A CA 1
ATOM 2221 C C . PRO A 1 279 ? -1.135 -19.264 9.410 1.00 95.62 279 PRO A C 1
ATOM 2223 O O . PRO A 1 279 ? -2.092 -19.902 9.838 1.00 95.62 279 PRO A O 1
ATOM 2226 N N . LEU A 1 280 ? -0.986 -17.961 9.652 1.00 96.12 280 LEU A N 1
ATOM 2227 C CA . LEU A 1 280 ? -1.908 -17.164 10.455 1.00 96.12 280 LEU A CA 1
ATOM 2228 C C . LEU A 1 280 ? -2.746 -16.192 9.615 1.00 96.12 280 LEU A C 1
ATOM 2230 O O . LEU A 1 280 ? -3.440 -15.356 10.198 1.00 96.12 280 LEU A O 1
ATOM 2234 N N . GLY A 1 281 ? -2.653 -16.251 8.285 1.00 96.56 281 GLY A N 1
ATOM 2235 C CA . GLY A 1 281 ? -3.350 -15.344 7.376 1.00 96.56 281 GLY A CA 1
ATOM 2236 C C . GLY A 1 281 ? -4.750 -15.827 7.002 1.00 96.56 281 GLY A C 1
ATOM 2237 O O . GLY A 1 281 ? -5.036 -17.026 7.056 1.00 96.56 281 GLY A O 1
ATOM 2238 N N . TYR A 1 282 ? -5.625 -14.903 6.600 1.00 96.75 282 TYR A N 1
ATOM 2239 C CA . TYR A 1 282 ? -7.013 -15.244 6.256 1.00 96.75 282 TYR A CA 1
ATOM 2240 C C . TYR A 1 282 ? -7.093 -16.196 5.053 1.00 96.75 282 TYR A C 1
ATOM 2242 O O . TYR A 1 282 ? -7.877 -17.134 5.080 1.00 96.75 282 TYR A O 1
ATOM 2250 N N . VAL A 1 283 ? -6.211 -16.042 4.056 1.00 96.44 283 VAL A N 1
ATOM 2251 C CA . VAL A 1 283 ? -6.187 -16.872 2.834 1.00 96.44 283 VAL A CA 1
ATOM 2252 C C . VAL A 1 283 ? -6.164 -18.369 3.149 1.00 96.44 283 VAL A C 1
ATOM 2254 O O . VAL A 1 283 ? -6.875 -19.141 2.513 1.00 96.44 283 VAL A O 1
ATOM 2257 N N . ARG A 1 284 ? -5.387 -18.777 4.159 1.00 93.88 284 ARG A N 1
ATOM 2258 C CA . ARG A 1 284 ? -5.249 -20.183 4.553 1.00 93.88 284 ARG A CA 1
ATOM 2259 C C . ARG A 1 284 ? -6.292 -20.644 5.571 1.00 93.88 284 ARG A C 1
ATOM 2261 O O . ARG A 1 284 ? -6.586 -21.833 5.643 1.00 93.88 284 ARG A O 1
ATOM 2268 N N . ASN A 1 285 ? -6.784 -19.734 6.406 1.00 95.56 285 ASN A N 1
ATOM 2269 C CA . ASN A 1 285 ? -7.604 -20.084 7.568 1.00 95.56 285 ASN A CA 1
ATOM 2270 C C . ASN A 1 285 ? -9.104 -19.866 7.342 1.00 95.56 285 ASN A C 1
ATOM 2272 O O . ASN A 1 285 ? -9.914 -20.530 7.982 1.00 95.56 285 ASN A O 1
ATOM 2276 N N . ALA A 1 286 ? -9.474 -18.941 6.459 1.00 95.38 286 ALA A N 1
ATOM 2277 C CA . ALA A 1 286 ? -10.849 -18.575 6.156 1.00 95.38 286 ALA A CA 1
ATOM 2278 C C . ALA A 1 286 ? -10.917 -17.886 4.778 1.00 95.38 286 ALA A C 1
ATOM 2280 O O . ALA A 1 286 ? -10.947 -16.664 4.673 1.00 95.38 286 ALA A O 1
ATOM 2281 N N . ALA A 1 287 ? -10.934 -18.686 3.710 1.00 92.19 287 ALA A N 1
ATOM 2282 C CA . ALA A 1 287 ? -10.893 -18.212 2.322 1.00 92.19 287 ALA A CA 1
ATOM 2283 C C . ALA A 1 287 ? -12.039 -17.256 1.932 1.00 92.19 287 ALA A C 1
ATOM 2285 O O . ALA A 1 287 ? -11.869 -16.439 1.031 1.00 92.19 287 ALA A O 1
ATOM 2286 N N . ASP A 1 288 ? -13.176 -17.358 2.626 1.00 93.81 288 ASP A N 1
ATOM 2287 C CA . ASP A 1 288 ? -14.369 -16.527 2.416 1.00 93.81 288 ASP A CA 1
ATOM 2288 C C . ASP A 1 288 ? -14.501 -15.374 3.406 1.00 93.81 288 ASP A C 1
ATOM 2290 O O . ASP A 1 288 ? -15.463 -14.616 3.334 1.00 93.81 288 ASP A O 1
ATOM 2294 N N . TRP A 1 289 ? -13.540 -15.234 4.318 1.00 96.88 289 TRP A N 1
ATOM 2295 C CA . TRP A 1 289 ? -13.538 -14.152 5.287 1.00 96.88 289 TRP A CA 1
ATOM 2296 C C . TRP A 1 289 ? -13.334 -12.811 4.607 1.00 96.88 289 TRP A C 1
ATOM 2298 O O . TRP A 1 289 ? -12.401 -12.662 3.829 1.00 96.88 289 TRP A O 1
ATOM 2308 N N . SER A 1 290 ? -14.121 -11.825 5.007 1.00 97.19 290 SER A N 1
ATOM 2309 C CA . SER A 1 290 ? -13.972 -10.407 4.719 1.00 97.19 290 SER A CA 1
ATOM 2310 C C . SER A 1 290 ? -14.010 -9.599 6.026 1.00 97.19 290 SER A C 1
ATOM 2312 O O . SER A 1 290 ? -14.509 -10.088 7.042 1.00 97.19 290 SER A O 1
ATOM 2314 N N . PRO A 1 291 ? -13.559 -8.330 6.034 1.00 98.12 291 PRO A N 1
ATOM 2315 C CA . PRO A 1 291 ? -13.659 -7.492 7.231 1.00 98.12 291 PRO A CA 1
ATOM 2316 C C . PRO A 1 291 ? -15.092 -7.349 7.771 1.00 98.12 291 PRO A C 1
ATOM 2318 O O . PRO A 1 291 ? -15.271 -7.194 8.976 1.00 98.12 291 PRO A O 1
ATOM 2321 N N . GLY A 1 292 ? -16.107 -7.463 6.907 1.00 97.25 292 GLY A N 1
ATOM 2322 C CA . GLY A 1 292 ? -17.520 -7.398 7.292 1.00 97.25 292 GLY A CA 1
ATOM 2323 C C . GLY A 1 292 ? -18.034 -8.618 8.058 1.00 97.25 292 GLY A C 1
ATOM 2324 O O . GLY A 1 292 ? -19.113 -8.551 8.641 1.00 97.25 292 GLY A O 1
ATOM 2325 N N . ASP A 1 293 ? -17.275 -9.713 8.112 1.00 97.19 293 ASP A N 1
ATOM 2326 C CA . ASP A 1 293 ? -17.624 -10.885 8.923 1.00 97.19 293 ASP A CA 1
ATOM 2327 C C . ASP A 1 293 ? -17.272 -10.696 10.407 1.00 97.19 293 ASP A C 1
ATOM 2329 O O . ASP A 1 293 ? -17.678 -11.492 11.253 1.00 97.19 293 ASP A O 1
ATOM 2333 N N . GLU A 1 294 ? -16.537 -9.632 10.746 1.00 97.75 294 GLU A N 1
ATOM 2334 C CA . GLU A 1 294 ? -16.131 -9.317 12.112 1.00 97.75 294 GLU A CA 1
ATOM 2335 C C . GLU A 1 294 ? -17.131 -8.358 12.779 1.00 97.75 294 GLU A C 1
ATOM 2337 O O . GLU A 1 294 ? -17.192 -7.176 12.418 1.00 97.75 294 GLU A O 1
ATOM 2342 N N . PRO A 1 295 ? -17.866 -8.785 13.827 1.00 97.00 295 PRO A N 1
ATOM 2343 C CA . PRO A 1 295 ? -18.829 -7.921 14.514 1.00 97.00 295 PRO A CA 1
ATOM 2344 C C . PRO A 1 295 ? -18.207 -6.630 15.054 1.00 97.00 295 PRO A C 1
ATOM 2346 O O . PRO A 1 295 ? -18.851 -5.585 15.060 1.00 97.00 295 PRO A O 1
ATOM 2349 N N . VAL A 1 296 ? -16.941 -6.683 15.477 1.00 97.19 296 VAL A N 1
ATOM 2350 C CA . VAL A 1 296 ? -16.212 -5.510 15.977 1.00 97.19 296 VAL A CA 1
ATOM 2351 C C . VAL A 1 296 ? -15.873 -4.505 14.880 1.00 97.19 296 VAL A C 1
ATOM 2353 O O . VAL A 1 296 ? -15.843 -3.314 15.163 1.00 97.19 296 VAL A O 1
ATOM 2356 N N . ILE A 1 297 ? -15.651 -4.943 13.636 1.00 97.88 297 ILE A N 1
ATOM 2357 C CA . ILE A 1 297 ? -15.438 -4.027 12.509 1.00 97.88 297 ILE A CA 1
ATOM 2358 C C . ILE A 1 297 ? -16.763 -3.370 12.130 1.00 97.88 297 ILE A C 1
ATOM 2360 O O . ILE A 1 297 ? -16.808 -2.151 12.005 1.00 97.88 297 ILE A O 1
ATOM 2364 N N . ASN A 1 298 ? -17.853 -4.138 12.072 1.00 96.81 298 ASN A N 1
ATOM 2365 C CA . ASN A 1 298 ? -19.195 -3.593 11.838 1.00 96.81 298 ASN A CA 1
ATOM 2366 C C . ASN A 1 298 ? -19.632 -2.619 12.947 1.00 96.81 298 ASN A C 1
ATOM 2368 O O . ASN A 1 298 ? -20.314 -1.641 12.674 1.00 96.81 298 ASN A O 1
ATOM 2372 N N . ALA A 1 299 ? -19.216 -2.836 14.199 1.00 96.12 299 ALA A N 1
ATOM 2373 C CA . ALA A 1 299 ? -19.464 -1.883 15.282 1.00 96.12 299 ALA A CA 1
ATOM 2374 C C . ALA A 1 299 ? -18.685 -0.566 15.107 1.00 96.12 299 ALA A C 1
ATOM 2376 O O . ALA A 1 299 ? -19.175 0.495 15.489 1.00 96.12 299 ALA A O 1
ATOM 2377 N N . LEU A 1 300 ? -17.476 -0.621 14.535 1.00 96.19 300 LEU A N 1
ATOM 2378 C CA . LEU A 1 300 ? -16.672 0.567 14.228 1.00 96.19 300 LEU A CA 1
ATOM 2379 C C . LEU A 1 300 ? -17.149 1.286 12.959 1.00 96.19 300 LEU A C 1
ATOM 2381 O O . LEU A 1 300 ? -16.986 2.500 12.864 1.00 96.19 300 LEU A O 1
ATOM 2385 N N . LEU A 1 301 ? -17.711 0.546 12.002 1.00 96.44 301 LEU A N 1
ATOM 2386 C CA . LEU A 1 301 ? -18.185 1.022 10.703 1.00 96.44 301 LEU A CA 1
ATOM 2387 C C . LEU A 1 301 ? -19.587 0.454 10.413 1.00 96.44 301 LEU A C 1
ATOM 2389 O O . LEU A 1 301 ? -19.718 -0.483 9.624 1.00 96.44 301 LEU A O 1
ATOM 2393 N N . PRO A 1 302 ? -20.641 1.001 11.046 1.00 94.44 302 PRO A N 1
ATOM 2394 C CA . PRO A 1 302 ? -21.997 0.449 10.958 1.00 94.44 302 PRO A CA 1
ATOM 2395 C C . PRO A 1 302 ? -22.601 0.517 9.553 1.00 94.44 302 PRO A C 1
ATOM 2397 O O . PRO A 1 302 ? -23.436 -0.315 9.208 1.00 94.44 302 PRO A O 1
ATOM 2400 N N . ASP A 1 303 ? -22.152 1.470 8.735 1.00 94.62 303 ASP A N 1
ATOM 2401 C CA . ASP A 1 303 ? -22.606 1.636 7.352 1.00 94.62 303 ASP A CA 1
ATOM 2402 C C . ASP A 1 303 ? -21.852 0.727 6.360 1.00 94.62 303 ASP A C 1
ATOM 2404 O O . ASP A 1 303 ? -22.150 0.728 5.167 1.00 94.62 303 ASP A O 1
ATOM 2408 N N . GLY A 1 304 ? -20.887 -0.068 6.841 1.00 95.19 304 GLY A N 1
ATOM 2409 C CA . GLY A 1 304 ? -20.040 -0.913 6.003 1.00 95.19 304 GLY A CA 1
ATOM 2410 C C . GLY A 1 304 ? -18.982 -0.123 5.215 1.00 95.19 304 GLY A C 1
ATOM 2411 O O . GLY A 1 304 ? -18.601 0.980 5.627 1.00 95.19 304 GLY A O 1
ATOM 2412 N N . PRO A 1 305 ? -18.452 -0.700 4.118 1.00 96.56 305 PRO A N 1
ATOM 2413 C CA . PRO A 1 305 ? -17.439 -0.051 3.293 1.00 96.56 305 PRO A CA 1
ATOM 2414 C C . PRO A 1 305 ? -18.025 1.085 2.444 1.00 96.56 305 PRO A C 1
ATOM 2416 O O . PRO A 1 305 ? -19.112 0.951 1.884 1.00 96.56 305 PRO A O 1
ATOM 2419 N N . GLU A 1 306 ? -17.281 2.181 2.281 1.00 93.12 306 GLU A N 1
ATOM 2420 C CA . GLU A 1 306 ? -17.780 3.354 1.537 1.00 93.12 306 GLU A CA 1
ATOM 2421 C C . GLU A 1 306 ? -17.767 3.186 0.008 1.00 93.12 306 GLU A C 1
ATOM 2423 O O . GLU A 1 306 ? -18.561 3.817 -0.687 1.00 93.12 306 GLU A O 1
ATOM 2428 N N . ASN A 1 307 ? -16.870 2.354 -0.530 1.00 91.00 307 ASN A N 1
ATOM 2429 C CA . ASN A 1 307 ? -16.624 2.223 -1.974 1.00 91.00 307 ASN A CA 1
ATOM 2430 C C . ASN A 1 307 ? -17.036 0.839 -2.517 1.00 91.00 307 ASN A C 1
ATOM 2432 O O . ASN A 1 307 ? -16.298 0.235 -3.296 1.00 91.00 307 ASN A O 1
ATOM 2436 N N . ASP A 1 308 ? -18.178 0.302 -2.067 1.00 90.25 308 ASP A N 1
ATOM 2437 C CA . ASP A 1 308 ? -18.728 -1.030 -2.415 1.00 90.25 308 ASP A CA 1
ATOM 2438 C C . ASP A 1 308 ? -17.840 -2.240 -2.039 1.00 90.25 308 ASP A C 1
ATOM 2440 O O . ASP A 1 308 ? -18.254 -3.396 -2.151 1.00 90.25 308 ASP A O 1
ATOM 2444 N N . SER A 1 309 ? -16.610 -2.002 -1.586 1.00 95.12 309 SER A N 1
ATOM 2445 C CA . SER A 1 309 ? -15.639 -3.013 -1.185 1.00 95.12 309 SER A CA 1
ATOM 2446 C C . SER A 1 309 ? -14.751 -2.478 -0.068 1.00 95.12 309 SER A C 1
ATOM 2448 O O . SER A 1 309 ? -14.529 -1.276 0.019 1.00 95.12 309 SER A O 1
ATOM 2450 N N . TRP A 1 310 ? -14.254 -3.376 0.785 1.00 97.50 310 TRP A N 1
ATOM 2451 C CA . TRP A 1 310 ? -13.375 -3.013 1.895 1.00 97.50 310 TRP A CA 1
ATOM 2452 C C . TRP A 1 310 ? -11.989 -2.59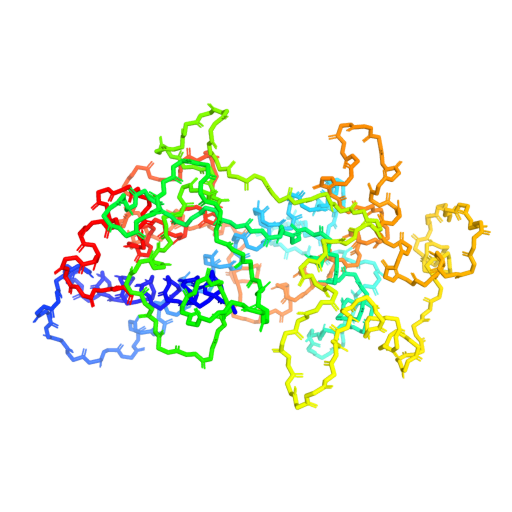4 1.395 1.00 97.50 310 TRP A C 1
ATOM 2454 O O . TRP A 1 310 ? -11.206 -3.434 0.937 1.00 97.50 310 TRP A O 1
ATOM 2464 N N . GLU A 1 311 ? -11.684 -1.309 1.532 1.00 97.69 311 GLU A N 1
ATOM 2465 C CA . GLU A 1 311 ? -10.469 -0.658 1.041 1.00 97.69 311 GLU A CA 1
ATOM 2466 C C . GLU A 1 311 ? -9.596 -0.123 2.190 1.00 97.69 311 GLU A C 1
ATOM 2468 O O . GLU A 1 311 ? -9.981 -0.109 3.363 1.00 97.69 311 GLU A O 1
ATOM 2473 N N . VAL A 1 312 ? -8.396 0.373 1.863 1.00 97.31 312 VAL A N 1
ATOM 2474 C CA . VAL A 1 312 ? -7.539 1.074 2.838 1.00 97.31 312 VAL A CA 1
ATOM 2475 C C . VAL A 1 312 ? -8.269 2.274 3.460 1.00 97.31 312 VAL A C 1
ATOM 2477 O O . VAL A 1 312 ? -8.036 2.585 4.627 1.00 97.31 312 VAL A O 1
ATOM 2480 N N . ALA A 1 313 ? -9.182 2.917 2.724 1.00 96.88 313 ALA A N 1
ATOM 2481 C CA . ALA A 1 313 ? -10.024 3.995 3.239 1.00 96.88 313 ALA A CA 1
ATOM 2482 C C . ALA A 1 313 ? -10.842 3.558 4.470 1.00 96.88 313 ALA A C 1
ATOM 2484 O O . ALA A 1 313 ? -10.836 4.245 5.494 1.00 96.88 313 ALA A O 1
ATOM 2485 N N . ASP A 1 314 ? -11.467 2.381 4.412 1.00 98.06 314 ASP A N 1
ATOM 2486 C CA . ASP A 1 314 ? -12.258 1.832 5.515 1.00 98.06 314 ASP A CA 1
ATOM 2487 C C . ASP A 1 314 ? -11.366 1.428 6.689 1.00 98.06 314 ASP A C 1
ATOM 2489 O O . ASP A 1 314 ? -11.702 1.678 7.844 1.00 98.06 314 ASP A O 1
ATOM 2493 N N . LEU A 1 315 ? -10.177 0.880 6.415 1.00 98.00 315 LEU A N 1
ATOM 2494 C CA . LEU A 1 315 ? -9.189 0.583 7.455 1.00 98.00 315 LEU A CA 1
ATOM 2495 C C . LEU A 1 315 ? -8.804 1.853 8.232 1.00 98.00 315 LEU A C 1
ATOM 2497 O O . LEU A 1 315 ? -8.738 1.845 9.465 1.00 98.00 315 LEU A O 1
ATOM 2501 N N . ILE A 1 316 ? -8.572 2.957 7.519 1.00 97.69 316 ILE A N 1
ATOM 2502 C CA . ILE A 1 316 ? -8.256 4.254 8.120 1.00 97.69 316 ILE A CA 1
ATOM 2503 C C . ILE A 1 316 ? -9.443 4.794 8.919 1.00 97.69 316 ILE A C 1
ATOM 2505 O O . ILE A 1 316 ? -9.254 5.197 10.068 1.00 97.69 316 ILE A O 1
ATOM 2509 N N . ARG A 1 317 ? -10.664 4.740 8.379 1.00 96.88 317 ARG A N 1
ATOM 2510 C CA . ARG A 1 317 ? -11.879 5.152 9.098 1.00 96.88 317 ARG A CA 1
ATOM 2511 C C . ARG A 1 317 ? -12.087 4.345 10.381 1.00 96.88 317 ARG A C 1
ATOM 2513 O O . ARG A 1 317 ? -12.265 4.926 11.448 1.00 96.88 317 ARG A O 1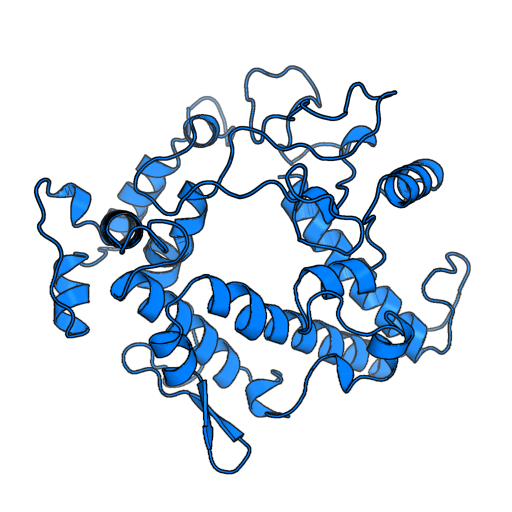
ATOM 2520 N N . ALA A 1 318 ? -11.967 3.017 10.313 1.00 97.19 318 ALA A N 1
ATOM 2521 C CA . ALA A 1 318 ? -12.084 2.131 11.472 1.00 97.19 318 ALA A CA 1
ATOM 2522 C C . ALA A 1 318 ? -11.042 2.446 12.557 1.00 97.19 318 ALA A C 1
ATOM 2524 O O . ALA A 1 318 ? -11.288 2.218 13.743 1.00 97.19 318 ALA A O 1
ATOM 2525 N N . SER A 1 319 ? -9.884 3.000 12.175 1.00 96.44 319 SER A N 1
ATOM 2526 C CA . SER A 1 319 ? -8.858 3.431 13.126 1.00 96.44 319 SER A CA 1
ATOM 2527 C C . SER A 1 319 ? -9.196 4.723 13.882 1.00 96.44 319 SER A C 1
ATOM 2529 O O . SER A 1 319 ? -8.520 5.057 14.860 1.00 96.44 319 SER A O 1
ATOM 2531 N N . GLY A 1 320 ? -10.219 5.466 13.449 1.00 94.06 320 GLY A N 1
ATOM 2532 C CA . GLY A 1 320 ? -10.550 6.792 13.972 1.00 94.06 320 GLY A CA 1
ATOM 2533 C C . GLY A 1 320 ? -9.482 7.852 13.679 1.00 94.06 320 GLY A C 1
ATOM 2534 O O . GLY A 1 320 ? -9.445 8.890 14.343 1.00 94.06 320 GLY A O 1
ATOM 2535 N N . ALA A 1 321 ? -8.557 7.580 12.754 1.00 94.62 321 ALA A N 1
ATOM 2536 C CA . ALA A 1 321 ? -7.637 8.589 12.249 1.00 94.62 321 ALA A CA 1
ATOM 2537 C C . ALA A 1 321 ? -8.423 9.696 11.523 1.00 94.62 321 ALA A C 1
ATOM 2539 O O . ALA A 1 321 ? -9.470 9.405 10.950 1.00 94.62 321 ALA A O 1
ATOM 2540 N N . PRO A 1 322 ? -7.946 10.951 11.554 1.00 94.00 322 PRO A N 1
ATOM 2541 C CA . PRO A 1 322 ? -8.736 12.075 11.076 1.00 94.00 322 PRO A CA 1
ATOM 2542 C C . PRO A 1 322 ? -8.983 12.006 9.569 1.00 94.00 322 PRO A C 1
ATOM 2544 O O . PRO A 1 322 ? -8.041 11.996 8.773 1.00 94.00 322 PRO A O 1
ATOM 2547 N N . VAL A 1 323 ? -10.255 11.941 9.183 1.00 93.88 323 VAL A N 1
ATOM 2548 C CA . VAL A 1 323 ? -10.652 11.788 7.781 1.00 93.88 323 VAL A CA 1
ATOM 2549 C C . VAL A 1 323 ? -10.878 13.139 7.128 1.00 93.88 323 VAL A C 1
ATOM 2551 O O . VAL A 1 323 ? -10.379 13.336 6.025 1.00 93.88 323 VAL A O 1
ATOM 2554 N N . ASP A 1 324 ? -11.546 14.062 7.822 1.00 91.56 324 ASP A N 1
ATOM 2555 C CA . ASP A 1 324 ? -11.917 15.385 7.319 1.00 91.56 324 ASP A CA 1
ATOM 2556 C C . ASP A 1 324 ? -11.345 16.538 8.176 1.00 91.56 324 ASP A C 1
ATOM 2558 O O . ASP A 1 324 ? -10.605 16.331 9.144 1.00 91.56 324 ASP A O 1
ATOM 2562 N N . ASN A 1 325 ? -11.675 17.783 7.815 1.00 88.88 325 ASN A N 1
ATOM 2563 C CA . ASN A 1 325 ? -11.198 18.966 8.536 1.00 88.88 325 ASN A CA 1
ATOM 2564 C C . ASN A 1 325 ? -11.660 19.010 10.005 1.00 88.88 325 ASN A C 1
ATOM 2566 O O . ASN A 1 325 ? -10.882 19.383 10.882 1.00 88.88 325 ASN A O 1
ATOM 2570 N N . ASN A 1 326 ? -12.901 18.606 10.290 1.00 89.81 326 ASN A N 1
ATOM 2571 C CA . ASN A 1 326 ? -13.439 18.633 11.651 1.00 89.81 326 ASN A CA 1
ATOM 2572 C C . ASN A 1 326 ? -12.702 17.628 12.544 1.00 89.81 326 ASN A C 1
ATOM 2574 O O . ASN A 1 326 ? -12.419 17.906 13.714 1.00 89.81 326 ASN A O 1
ATOM 2578 N N . ASP A 1 327 ? -12.365 16.461 11.996 1.00 91.44 327 ASP A N 1
ATOM 2579 C CA . ASP A 1 327 ? -11.581 15.461 12.708 1.00 91.44 327 ASP A CA 1
ATOM 2580 C C . ASP A 1 327 ? -10.150 15.932 12.970 1.00 91.44 327 ASP A C 1
ATOM 2582 O O . ASP A 1 327 ? -9.604 15.670 14.048 1.00 91.44 327 ASP A O 1
ATOM 2586 N N . VAL A 1 328 ? -9.533 16.640 12.018 1.00 89.69 328 VAL A N 1
ATOM 2587 C CA . VAL A 1 328 ? -8.208 17.247 12.212 1.00 89.69 328 VAL A CA 1
ATOM 2588 C C . VAL A 1 328 ? -8.248 18.267 13.344 1.00 89.69 328 VAL A C 1
ATOM 2590 O O . VAL A 1 328 ? -7.436 18.174 14.267 1.00 89.69 328 VAL A O 1
ATOM 2593 N N . GLU A 1 329 ? -9.203 19.199 13.322 1.00 87.44 329 GLU A N 1
ATOM 2594 C CA . GLU A 1 329 ? -9.373 20.204 14.377 1.00 87.44 329 GLU A CA 1
ATOM 2595 C C . GLU A 1 329 ? -9.544 19.545 15.750 1.00 87.44 329 GLU A C 1
ATOM 2597 O O . GLU A 1 329 ? -8.846 19.891 16.708 1.00 87.44 329 GLU A O 1
ATOM 2602 N N . ARG A 1 330 ? -10.397 18.517 15.838 1.00 86.69 330 ARG A N 1
ATOM 2603 C CA . ARG A 1 330 ? -10.615 17.746 17.069 1.00 86.69 330 ARG A CA 1
ATOM 2604 C C . ARG A 1 330 ? -9.362 16.996 17.521 1.00 86.69 330 ARG A C 1
ATOM 2606 O O . ARG A 1 330 ? -9.093 16.909 18.720 1.00 86.69 330 ARG A O 1
ATOM 2613 N N . THR A 1 331 ? -8.600 16.434 16.587 1.00 86.31 331 THR A N 1
ATOM 2614 C CA . THR A 1 331 ? -7.359 15.703 16.880 1.00 86.31 331 THR A CA 1
ATOM 2615 C C . THR A 1 331 ? -6.301 16.643 17.453 1.00 86.31 331 THR A C 1
ATOM 2617 O O . THR A 1 331 ? -5.679 16.316 18.465 1.00 86.31 331 THR A O 1
ATOM 2620 N N . ILE A 1 332 ? -6.156 17.834 16.865 1.00 83.38 332 ILE A N 1
ATOM 2621 C CA . ILE A 1 332 ? -5.230 18.872 17.328 1.00 83.38 332 ILE A CA 1
ATOM 2622 C C . ILE A 1 332 ? -5.657 19.408 18.699 1.00 83.38 332 ILE A C 1
ATOM 2624 O O . ILE A 1 332 ? -4.830 19.467 19.608 1.00 83.38 332 ILE A O 1
ATOM 2628 N N . ALA A 1 333 ? -6.937 19.748 18.881 1.00 83.69 333 ALA A N 1
ATOM 2629 C CA . ALA A 1 333 ? -7.451 20.303 20.136 1.00 83.69 333 ALA A CA 1
ATOM 2630 C C . ALA A 1 333 ? -7.255 19.358 21.334 1.00 83.69 333 ALA A C 1
ATOM 2632 O O . ALA A 1 333 ? -7.017 19.809 22.452 1.00 83.69 333 ALA A O 1
ATOM 2633 N N . ASN A 1 334 ? -7.307 18.046 21.093 1.00 81.38 334 ASN A N 1
ATOM 2634 C CA . ASN A 1 334 ? -7.125 17.023 22.121 1.00 81.38 334 ASN A CA 1
ATOM 2635 C C . ASN A 1 334 ? -5.670 16.541 22.273 1.00 81.38 334 ASN A C 1
ATOM 2637 O O . ASN A 1 334 ? -5.423 15.639 23.072 1.00 81.38 334 ASN A O 1
ATOM 2641 N N . GLY A 1 335 ? -4.721 17.078 21.495 1.00 75.75 335 GLY A N 1
ATOM 2642 C CA . GLY A 1 335 ? -3.320 16.639 21.508 1.00 75.75 335 GLY A CA 1
ATOM 2643 C C . GLY A 1 335 ? -3.124 15.170 21.105 1.00 75.75 335 GLY A C 1
ATOM 2644 O O . GLY A 1 335 ? -2.227 14.509 21.623 1.00 75.75 335 GLY A O 1
ATOM 2645 N N . LYS A 1 336 ? -3.993 14.640 20.230 1.00 71.88 336 LYS A N 1
ATOM 2646 C CA . LYS A 1 336 ? -3.988 13.238 19.755 1.00 71.88 336 LYS A CA 1
ATOM 2647 C C . LYS A 1 336 ? -3.289 13.066 18.391 1.00 71.88 336 LYS A C 1
ATOM 2649 O O . LYS A 1 336 ? -3.552 12.087 17.689 1.00 71.88 336 LYS A O 1
ATOM 2654 N N . ASN A 1 337 ? -2.485 14.051 17.993 1.00 65.00 337 ASN A N 1
ATOM 2655 C CA . ASN A 1 337 ? -1.853 14.183 16.678 1.00 65.00 337 ASN A CA 1
ATOM 2656 C C . ASN A 1 337 ? -0.545 13.401 16.521 1.00 65.00 337 ASN A C 1
ATOM 2658 O O . ASN A 1 337 ? 0.163 13.199 17.532 1.00 65.00 337 ASN A O 1
#

Radius of gyration: 21.43 Å; chains: 1; bounding box: 50×55×60 Å

Foldseek 3Di:
DQVVVVLVVLLVLLLQLLLCVVVVHHSPPPPDDDDDDPVSSVVSVLLSQQLVLCQVLVPVLPQFFDPVLSCQQFDQDPQATDGRADPQDDDPFADQDCLCVLALVCLVQQQDDQFAQFADPVVVVGHQPDTQGCADPPDDPDRHVDDDDDDDLVRQGQCQLQDPFPPNDPPRDVDGTGFLALDGYPSQQAHDDDPDDRDRVVVVSVVSLVVVVPFFLCVLCVVVVHHQDDDPDSVCRSRRNVFSHQQQPPPPVRRRSHTHDSSSSSSSNSSSRNQCRDPSYCSGVPVPDDSVVDVSLCVLVVVPDRPVHSHVLSSSSSSLRRNHNVSSVVCSVVVVD

Secondary structure (DSSP, 8-state):
-HHHHHHHHHHHHHHHHHHHHHTTS-TT-TT------HHHHHHHHHHHHHHHHHHIIIIIIHHHS-HHHHHHHEEEETTEEEE--SS---SSS----HIIIIIGGGGHHHH--SEE-----GGGT--TT-PEES--TT--SS-S---SS---GGG---GGGTS--TT--TTTSS-PPPPSSS---GGGTSB--STT--B-HHHHHHHHHHHTTPPBHHHHHHHTTPPPPP-SSGGGGBHHHHHHHHHHTS-TTTTTTS--HHHHHHHHHHHHHHHHH-TTSHHHH-TT--GGG-HHHHHH-TT--TTSS--HHHHHHHTT---SHHHHHHHHHTT--